Protein AF-A0A938MNB8-F1 (afdb_monomer)

Nearest PDB structures (foldseek):
  5g04-assembly1_J  TM=6.850E-01  e=2.717E-09  Homo sapiens
  4ui9-assembly1_K  TM=6.481E-01  e=1.565E-09  Homo sapiens
  5g05-assembly1_K  TM=5.844E-01  e=6.626E-09  Homo sapiens
  2c0m-assembly4_F  TM=4.769E-01  e=1.046E-07  Homo sapiens
  3cvq-assembly1_A  TM=5.044E-01  e=6.217E-07  unclassified

Solvent-accessible surface area (backbone atoms only — not comparable to full-atom values): 17552 Å² total; per-residue (Å²): 145,86,87,86,86,84,90,85,78,80,98,72,77,92,46,74,66,56,54,51,51,51,52,50,50,51,51,50,52,50,53,51,51,51,49,52,48,52,53,49,42,54,51,28,51,51,49,30,69,78,36,75,85,43,35,66,41,28,32,54,34,11,53,42,31,38,77,69,70,36,50,73,61,10,49,55,32,22,54,49,18,37,75,73,38,74,65,53,18,59,42,26,38,54,50,16,51,55,26,48,77,72,65,39,56,67,63,13,47,53,26,16,50,52,7,43,74,36,36,46,89,93,38,33,59,51,30,14,52,12,27,34,51,43,12,52,51,26,48,78,70,70,36,35,71,58,13,34,52,25,16,52,54,10,37,72,47,30,80,74,45,26,71,36,31,28,51,33,13,54,24,29,43,76,70,72,37,57,72,62,14,44,54,22,22,53,50,12,37,72,64,31,74,83,55,42,73,39,32,50,53,42,15,53,52,27,44,77,72,67,40,52,70,61,12,47,51,31,34,53,52,24,31,76,70,76,42,73,63,40,30,66,54,30,31,52,48,15,53,55,29,44,75,71,65,40,42,71,62,13,40,54,25,17,49,50,12,35,70,50,32,79,76,46,39,70,37,27,37,49,37,13,52,38,26,46,76,67,75,35,37,70,61,15,38,52,24,16,50,55,21,36,73,69,41,79,79,46,52,68,35,32,46,53,32,18,56,27,28,47,78,69,67,39,52,70,63,15,45,55,29,25,51,51,31,36,73,77,35,75,82,47,57,72,38,53,54,53,46,48,72,74,52,78,75,88,78,92,132

Sequence (349 aa):
MAFSLLLAVPVRRVSRRWLLSVFALLAALTTQRDAVWKDGLTFWRDAVSKSPQNAAHRVNLGQTLGRLGQSQRAEQEICRAVRMNPKLARPYVHLAGICLERGEVEQAADHARKAVEHATPADPFTRAEAHAVLARIHEMKGRSDDALREFELALKADPEMANAHAGRGVALDRLGRPEEALAAYERAIALDPALVWPRGQLGAAYERMGRLAEALAEYKLALGLGRDEDARIHSAIGDILRRSGALEQAAAEYEMALLANPRYAPAHINLGNVHLSWQRPELAVQSYRRALEIDPKLLQAHFNLGIALLSLRRTAEAAATFEKCLEIAPDFAPAREQLMKLKPGRNDE

Mean predicted aligned error: 8.98 Å

Foldseek 3Di:
DPDPPDPDDDPDDPDPVNVVVVVVVVVVVVVVVVVVLVVQLVVLVVVCVVPVLDLVSLQSNLVSCVVVVVNVSSLVSLVVSCVSPVLQLQSLLSVLVSCVVVVVLVSSLVSLVSSCVSADLVRLQSNLSSLQSNLVSCVVVVNLVSSLVSLVSSCVSPVLPLSSLLSNLVSCVSVVNLVSSLVSLVSSCVSPVLPLVSLQVNLVSCVVVVVLVSSLVSLVSSCVSPVQLALVSLQSNLVSCVVVVVLVSSLVSLVSSCVSPVLPLSSLQSNLVSCVVVVNLVSSLVSLVSSCVSPVLPLSSLQSNLVSCVSVVVLVSSLVSLVSSCVSPVPPVSSVVSNCVSDPDPPDD

Radius of gyration: 26.4 Å; Cα contacts (8 Å, |Δi|>4): 466; chains: 1; bounding box: 79×47×68 Å

Structure (mmCIF, N/CA/C/O backbone):
data_AF-A0A938MNB8-F1
#
_entry.id   AF-A0A938MNB8-F1
#
loop_
_atom_site.group_PDB
_atom_site.id
_atom_site.type_symbol
_atom_site.label_atom_id
_atom_site.label_alt_id
_atom_site.label_comp_id
_atom_site.label_asym_id
_atom_site.label_entity_id
_atom_site.label_seq_id
_atom_site.pdbx_PDB_ins_code
_atom_site.Cartn_x
_atom_site.Cartn_y
_atom_site.Cartn_z
_atom_site.occupancy
_atom_site.B_iso_or_equiv
_atom_site.auth_seq_id
_atom_site.auth_comp_id
_atom_site.auth_asym_id
_atom_site.auth_atom_id
_atom_site.pdbx_PDB_model_num
ATOM 1 N N . MET A 1 1 ? 22.700 -25.305 -5.549 1.00 35.00 1 MET A N 1
ATOM 2 C CA . MET A 1 1 ? 22.119 -26.476 -4.855 1.00 35.00 1 MET A CA 1
ATOM 3 C C . MET A 1 1 ? 22.334 -26.352 -3.338 1.00 35.00 1 MET A C 1
ATOM 5 O O . MET A 1 1 ? 22.998 -27.177 -2.736 1.00 35.00 1 MET A O 1
ATOM 9 N N . ALA A 1 2 ? 21.804 -25.280 -2.729 1.00 29.77 2 ALA A N 1
ATOM 10 C CA . ALA A 1 2 ? 21.873 -25.018 -1.283 1.00 29.77 2 ALA A CA 1
ATOM 11 C C . ALA A 1 2 ? 20.751 -24.043 -0.858 1.00 29.77 2 ALA A C 1
ATOM 13 O O . ALA A 1 2 ? 21.012 -23.014 -0.252 1.00 29.77 2 ALA A O 1
ATOM 14 N N . PHE A 1 3 ? 19.502 -24.323 -1.252 1.00 37.06 3 PHE A N 1
ATOM 15 C CA . PHE A 1 3 ? 18.338 -23.472 -0.938 1.00 37.06 3 PHE A CA 1
ATOM 16 C C . PHE A 1 3 ? 17.230 -24.213 -0.167 1.00 37.06 3 PHE A C 1
ATOM 18 O O . PHE A 1 3 ? 16.121 -23.709 -0.040 1.00 37.06 3 PHE A O 1
ATOM 25 N N . SER A 1 4 ? 17.506 -25.407 0.369 1.00 38.44 4 SER A N 1
ATOM 26 C CA . SER A 1 4 ? 16.442 -26.334 0.794 1.00 38.44 4 SER A CA 1
ATOM 27 C C . SER A 1 4 ? 16.603 -26.898 2.210 1.00 38.44 4 SER A C 1
ATOM 29 O O . SER A 1 4 ? 16.220 -28.038 2.437 1.00 38.44 4 SER A O 1
ATOM 31 N N . LEU A 1 5 ? 17.159 -26.150 3.173 1.00 34.88 5 LEU A N 1
ATOM 32 C CA . LEU A 1 5 ? 17.388 -26.688 4.529 1.00 34.88 5 LEU A CA 1
ATOM 33 C C . LEU A 1 5 ? 16.994 -25.768 5.698 1.00 34.88 5 LEU A C 1
ATOM 35 O O . LEU A 1 5 ? 17.561 -25.878 6.779 1.00 34.88 5 LEU A O 1
ATOM 39 N N . LEU A 1 6 ? 15.998 -24.890 5.532 1.00 38.56 6 LEU A N 1
ATOM 40 C CA . LEU A 1 6 ? 15.561 -23.997 6.625 1.00 38.56 6 LEU A CA 1
ATOM 41 C C . LEU A 1 6 ? 14.046 -23.947 6.884 1.00 38.56 6 LEU A C 1
ATOM 43 O O . LEU A 1 6 ? 13.556 -22.993 7.478 1.00 38.56 6 LEU A O 1
ATOM 47 N N . LEU A 1 7 ? 13.297 -24.989 6.514 1.00 38.22 7 LEU A N 1
ATOM 48 C CA . LEU A 1 7 ? 11.858 -25.081 6.799 1.00 38.22 7 LEU A CA 1
ATOM 49 C C . LEU A 1 7 ? 11.509 -26.360 7.565 1.00 38.22 7 LEU A C 1
ATOM 51 O O . LEU A 1 7 ? 10.793 -27.218 7.066 1.00 38.22 7 LEU A O 1
ATOM 55 N N . ALA A 1 8 ? 12.028 -26.481 8.788 1.00 40.38 8 ALA A N 1
ATOM 56 C CA . ALA A 1 8 ? 11.467 -27.357 9.820 1.00 40.38 8 ALA A CA 1
ATOM 57 C C . ALA A 1 8 ? 12.036 -26.987 11.202 1.00 40.38 8 ALA A C 1
ATOM 59 O O . ALA A 1 8 ? 12.894 -27.684 11.736 1.00 40.38 8 ALA A O 1
ATOM 60 N N . VAL A 1 9 ? 11.581 -25.880 11.800 1.00 35.56 9 VAL A N 1
ATOM 61 C CA . VAL A 1 9 ? 11.769 -25.645 13.244 1.00 35.56 9 VAL A CA 1
ATOM 62 C C . VAL A 1 9 ? 10.401 -25.338 13.862 1.00 35.56 9 VAL A C 1
ATOM 64 O O . VAL A 1 9 ? 9.707 -24.455 13.357 1.00 35.56 9 VAL A O 1
ATOM 67 N N . PRO A 1 10 ? 9.970 -26.055 14.919 1.00 34.81 10 PRO A N 1
ATOM 68 C CA . PRO A 1 10 ? 8.665 -25.841 15.529 1.00 34.81 10 PRO A CA 1
ATOM 69 C C . PRO A 1 10 ? 8.584 -24.461 16.189 1.00 34.81 10 PRO A C 1
ATOM 71 O O . PRO A 1 10 ? 9.519 -24.007 16.849 1.00 34.81 10 PRO A O 1
ATOM 74 N N . VAL A 1 11 ? 7.422 -23.822 16.054 1.00 44.28 11 VAL A N 1
ATOM 75 C CA . VAL A 1 11 ? 7.070 -22.514 16.621 1.00 44.28 11 VAL A CA 1
ATOM 76 C C . VAL A 1 11 ? 6.967 -22.600 18.148 1.00 44.28 11 VAL A C 1
ATOM 78 O O . VAL A 1 11 ? 5.872 -22.652 18.697 1.00 44.28 11 VAL A O 1
ATOM 81 N N . ARG A 1 12 ? 8.093 -22.619 18.867 1.00 45.22 12 ARG A N 1
ATOM 82 C CA . ARG A 1 12 ? 8.157 -22.213 20.283 1.00 45.22 12 ARG A CA 1
ATOM 83 C C . ARG A 1 12 ? 9.495 -21.521 20.565 1.00 45.22 12 ARG A C 1
ATOM 85 O O . ARG A 1 12 ? 10.527 -22.169 20.663 1.00 45.22 12 ARG A O 1
ATOM 92 N N . ARG A 1 13 ? 9.411 -20.195 20.756 1.00 44.03 13 ARG A N 1
ATOM 93 C CA . ARG A 1 13 ? 10.468 -19.213 21.093 1.00 44.03 13 ARG A CA 1
ATOM 94 C C . ARG A 1 13 ? 11.436 -18.856 19.955 1.00 44.03 13 ARG A C 1
ATOM 96 O O . ARG A 1 13 ? 12.497 -19.452 19.802 1.00 44.03 13 ARG A O 1
ATOM 103 N N . VAL A 1 14 ? 11.112 -17.778 19.235 1.00 44.34 14 VAL A N 1
ATOM 104 C CA . VAL A 1 14 ? 12.089 -17.013 18.442 1.00 44.34 14 VAL A CA 1
ATOM 105 C C . VAL A 1 14 ? 13.162 -16.494 19.404 1.00 44.34 14 VAL A C 1
ATOM 107 O O . VAL A 1 14 ? 12.889 -15.666 20.270 1.00 44.34 14 VAL A O 1
ATOM 110 N N . SER A 1 15 ? 14.377 -17.034 19.320 1.00 56.69 15 SER A N 1
ATOM 111 C CA . SER A 1 15 ? 15.483 -16.613 20.185 1.00 56.69 15 SER A CA 1
ATOM 112 C C . SER A 1 15 ? 16.163 -15.362 19.622 1.00 56.69 15 SER A C 1
ATOM 114 O O . SER A 1 15 ? 16.297 -15.211 18.408 1.00 56.69 15 SER A O 1
ATOM 116 N N . ARG A 1 16 ? 16.676 -14.483 20.496 1.00 47.59 16 ARG A N 1
ATOM 117 C CA . ARG A 1 16 ? 17.458 -13.287 20.113 1.00 47.59 16 ARG A CA 1
ATOM 118 C C . ARG A 1 16 ? 18.630 -13.619 19.174 1.00 47.59 16 ARG A C 1
ATOM 120 O O . ARG A 1 16 ? 18.996 -12.803 18.339 1.00 47.59 16 ARG A O 1
ATOM 127 N N . ARG A 1 17 ? 19.183 -14.834 19.274 1.00 43.59 17 ARG A N 1
ATOM 128 C CA . ARG A 1 17 ? 20.218 -15.353 18.366 1.00 43.59 17 ARG A CA 1
ATOM 129 C C . ARG A 1 17 ? 19.708 -15.567 16.942 1.00 43.59 17 ARG A C 1
ATOM 131 O O . ARG A 1 17 ? 20.427 -15.234 16.015 1.00 43.59 17 ARG A O 1
ATOM 138 N N . TRP A 1 18 ? 18.485 -16.065 16.765 1.00 51.81 18 TRP A N 1
ATOM 139 C CA . TRP A 1 18 ? 17.898 -16.267 15.439 1.00 51.81 18 TRP A CA 1
ATOM 140 C C . TRP A 1 18 ? 17.628 -14.934 14.732 1.00 51.81 18 TRP A C 1
ATOM 142 O O . TRP A 1 18 ? 18.012 -14.772 13.579 1.00 51.81 18 TRP A O 1
ATOM 152 N N . LEU A 1 19 ? 17.086 -13.944 15.454 1.00 40.69 19 LEU A N 1
ATOM 153 C CA . LEU A 1 19 ? 16.924 -12.579 14.935 1.00 40.69 19 LEU A CA 1
ATOM 154 C C . LEU A 1 19 ? 18.272 -11.975 14.525 1.00 40.69 19 LEU A C 1
ATOM 156 O O . LEU A 1 19 ? 18.403 -11.488 13.410 1.00 40.69 19 LEU A O 1
ATOM 160 N N . LEU A 1 20 ? 19.302 -12.080 15.371 1.00 45.53 20 LEU A N 1
ATOM 161 C CA . LEU A 1 20 ? 20.648 -11.601 15.037 1.00 45.53 20 LEU A CA 1
ATOM 162 C C . LEU A 1 20 ? 21.247 -12.309 13.812 1.00 45.53 20 LEU A C 1
ATOM 164 O O . LEU A 1 20 ? 21.940 -11.667 13.031 1.00 45.53 20 LEU A O 1
ATOM 168 N N . SER A 1 21 ? 20.970 -13.600 13.609 1.00 42.25 21 SER A N 1
ATOM 169 C CA . SER A 1 21 ? 21.418 -14.338 12.421 1.00 42.25 21 SER A CA 1
ATOM 170 C C . SER A 1 21 ? 20.693 -13.905 11.145 1.00 42.25 21 SER A C 1
ATOM 172 O O . SER A 1 21 ? 21.338 -13.779 10.108 1.00 42.25 21 SER A O 1
ATOM 174 N N . VAL A 1 22 ? 19.387 -13.631 11.210 1.00 47.12 22 VAL A N 1
ATOM 175 C CA . VAL A 1 22 ? 18.618 -13.096 10.073 1.00 47.12 22 VAL A CA 1
ATOM 176 C C . VAL A 1 22 ? 19.054 -11.665 9.755 1.00 47.12 22 VAL A C 1
ATOM 178 O O . VAL A 1 22 ? 19.330 -11.365 8.598 1.00 47.12 22 VAL A O 1
ATOM 181 N N . PHE A 1 23 ? 19.224 -10.810 10.767 1.00 52.88 23 PHE A N 1
ATOM 182 C CA . PHE A 1 23 ? 19.769 -9.460 10.597 1.00 52.88 23 PHE A CA 1
ATOM 183 C C . PHE A 1 23 ? 21.183 -9.481 10.013 1.00 52.88 23 PHE A C 1
ATOM 185 O O . PHE A 1 23 ? 21.473 -8.704 9.112 1.00 52.88 23 PHE A O 1
ATOM 192 N N . ALA A 1 24 ? 22.054 -10.383 10.469 1.00 44.53 24 ALA A N 1
ATOM 193 C CA . ALA A 1 24 ? 23.397 -10.531 9.916 1.00 44.53 24 ALA A CA 1
ATOM 194 C C . ALA A 1 24 ? 23.374 -11.022 8.460 1.00 44.53 24 ALA A C 1
ATOM 196 O O . ALA A 1 24 ? 24.179 -10.562 7.657 1.00 44.53 24 ALA A O 1
ATOM 197 N N . LEU A 1 25 ? 22.444 -11.912 8.099 1.00 41.50 25 LEU A N 1
ATOM 198 C CA . LEU A 1 25 ? 22.271 -12.384 6.725 1.00 41.50 25 LEU A CA 1
ATOM 199 C C . LEU A 1 25 ? 21.723 -11.277 5.814 1.00 41.50 25 LEU A C 1
ATOM 201 O O . LEU A 1 25 ? 22.244 -11.075 4.723 1.00 41.50 25 LEU A O 1
ATOM 205 N N . LEU A 1 26 ? 20.713 -10.529 6.266 1.00 43.03 26 LEU A N 1
ATOM 206 C CA . LEU A 1 26 ? 20.160 -9.385 5.539 1.00 43.03 26 LEU A CA 1
ATOM 207 C C . LEU A 1 26 ? 21.199 -8.273 5.390 1.00 43.03 26 LEU A C 1
ATOM 209 O O . LEU A 1 26 ? 21.377 -7.765 4.290 1.00 43.03 26 LEU A O 1
ATOM 213 N N . ALA A 1 27 ? 21.948 -7.962 6.450 1.00 42.19 27 ALA A N 1
ATOM 214 C CA . ALA A 1 27 ? 23.068 -7.031 6.399 1.00 42.19 27 ALA A CA 1
ATOM 215 C C . ALA A 1 27 ? 24.174 -7.525 5.455 1.00 42.19 27 ALA A C 1
ATOM 217 O O . ALA A 1 27 ? 24.719 -6.742 4.687 1.00 42.19 27 ALA A O 1
ATOM 218 N N . ALA A 1 28 ? 24.492 -8.821 5.440 1.00 40.84 28 ALA A N 1
ATOM 219 C CA . ALA A 1 28 ? 25.454 -9.379 4.494 1.00 40.84 28 ALA A CA 1
ATOM 220 C C . ALA A 1 28 ? 24.948 -9.273 3.046 1.00 40.84 28 ALA A C 1
ATOM 222 O O . ALA A 1 28 ? 25.713 -8.893 2.164 1.00 40.84 28 ALA A O 1
ATOM 223 N N . LEU A 1 29 ? 23.658 -9.521 2.804 1.00 44.97 29 LEU A N 1
ATOM 224 C CA . LEU A 1 29 ? 23.026 -9.396 1.488 1.00 44.97 29 LEU A CA 1
ATOM 225 C C . LEU A 1 29 ? 22.948 -7.939 1.011 1.00 44.97 29 LEU A C 1
ATOM 227 O O . LEU A 1 29 ? 23.175 -7.681 -0.171 1.00 44.97 29 LEU A O 1
ATOM 231 N N . THR A 1 30 ? 22.684 -6.974 1.898 1.00 54.69 30 THR A N 1
ATOM 232 C CA . THR A 1 30 ? 22.734 -5.544 1.553 1.00 54.69 30 THR A CA 1
ATOM 233 C C . THR A 1 30 ? 24.165 -5.088 1.297 1.00 54.69 30 THR A C 1
ATOM 235 O O . THR A 1 30 ? 24.417 -4.454 0.277 1.00 54.69 30 THR A O 1
ATOM 238 N N . THR A 1 31 ? 25.129 -5.503 2.124 1.00 57.16 31 THR A N 1
ATOM 239 C CA . THR A 1 31 ? 26.553 -5.198 1.896 1.00 57.16 31 THR A CA 1
ATOM 240 C C . THR A 1 31 ? 27.060 -5.801 0.581 1.00 57.16 31 THR A C 1
ATOM 242 O O . THR A 1 31 ? 27.794 -5.151 -0.162 1.00 57.16 31 THR A O 1
ATOM 245 N N . GLN A 1 32 ? 26.641 -7.026 0.253 1.00 59.09 32 GLN A N 1
ATOM 246 C CA . GLN A 1 32 ? 27.009 -7.704 -0.990 1.00 59.09 32 GLN A CA 1
ATOM 247 C C . GLN A 1 32 ? 26.348 -7.046 -2.207 1.00 59.09 32 GLN A C 1
ATOM 249 O O . GLN A 1 32 ? 26.993 -6.867 -3.238 1.00 59.09 32 GLN A O 1
ATOM 254 N N . ARG A 1 33 ? 25.089 -6.612 -2.083 1.00 57.62 33 ARG A N 1
ATOM 255 C CA . ARG A 1 33 ? 24.391 -5.834 -3.113 1.00 57.62 33 ARG A CA 1
ATOM 256 C C . ARG A 1 33 ? 25.075 -4.486 -3.353 1.00 57.62 33 ARG A C 1
ATOM 258 O O . ARG A 1 33 ? 25.288 -4.119 -4.505 1.00 57.62 33 ARG A O 1
ATOM 265 N N . ASP A 1 34 ? 25.470 -3.780 -2.300 1.00 63.25 34 ASP A N 1
ATOM 266 C CA . ASP A 1 34 ? 26.177 -2.500 -2.399 1.00 63.25 34 ASP A CA 1
ATOM 267 C C . ASP A 1 34 ? 27.577 -2.643 -3.004 1.00 63.25 34 ASP A C 1
ATOM 269 O O . ASP A 1 34 ? 28.017 -1.761 -3.745 1.00 63.25 34 ASP A O 1
ATOM 273 N N . ALA A 1 35 ? 28.268 -3.755 -2.737 1.00 71.38 35 ALA A N 1
ATOM 274 C CA . ALA A 1 35 ? 29.533 -4.081 -3.389 1.00 71.38 35 ALA A CA 1
ATOM 275 C C . ALA A 1 35 ? 29.350 -4.244 -4.909 1.00 71.38 35 ALA A C 1
ATOM 277 O O . ALA A 1 35 ? 30.056 -3.596 -5.679 1.00 71.38 35 ALA A O 1
ATOM 278 N N . VAL A 1 36 ? 28.321 -4.982 -5.344 1.00 76.94 36 VAL A N 1
ATOM 279 C CA . VAL A 1 36 ? 28.003 -5.165 -6.773 1.00 76.94 36 VAL A CA 1
ATOM 280 C C . VAL A 1 36 ? 27.702 -3.833 -7.470 1.00 76.94 36 VAL A C 1
ATOM 282 O O . VAL A 1 36 ? 28.151 -3.608 -8.593 1.00 76.94 36 VAL A O 1
ATOM 285 N N . TRP A 1 37 ? 26.981 -2.912 -6.821 1.00 75.31 37 TRP A N 1
ATOM 286 C CA . TRP A 1 37 ? 26.705 -1.592 -7.408 1.00 75.31 37 TRP A CA 1
ATOM 287 C C . TRP A 1 37 ? 27.942 -0.696 -7.472 1.00 75.31 37 TRP A C 1
ATOM 289 O O . TRP A 1 37 ? 28.078 0.082 -8.418 1.00 75.31 37 TRP A O 1
ATOM 299 N N . LYS A 1 38 ? 28.858 -0.802 -6.503 1.00 79.81 38 LYS A N 1
ATOM 300 C CA . LYS A 1 38 ? 30.136 -0.075 -6.523 1.00 79.81 38 LYS A CA 1
ATOM 301 C C . LYS A 1 38 ? 31.065 -0.596 -7.620 1.00 79.81 38 LYS A C 1
ATOM 303 O O . LYS A 1 38 ? 31.656 0.222 -8.324 1.00 79.81 38 LYS A O 1
ATOM 308 N N . ASP A 1 39 ? 31.116 -1.906 -7.829 1.00 83.75 39 ASP A N 1
ATOM 309 C CA . ASP A 1 39 ? 31.861 -2.521 -8.935 1.00 83.75 39 ASP A CA 1
ATOM 310 C C . ASP A 1 39 ? 31.222 -2.191 -10.295 1.00 83.75 39 ASP A C 1
ATOM 312 O O . ASP A 1 39 ? 31.904 -1.865 -11.266 1.00 83.75 39 ASP A O 1
ATOM 316 N N . GLY A 1 40 ? 29.889 -2.160 -10.365 1.00 84.88 40 GLY A N 1
ATOM 317 C CA . GLY A 1 40 ? 29.174 -1.660 -11.539 1.00 84.88 40 GLY A CA 1
ATOM 318 C C . GLY A 1 40 ? 29.485 -0.188 -11.826 1.00 84.88 40 GLY A C 1
ATOM 319 O O . GLY A 1 40 ? 29.648 0.205 -12.981 1.00 84.88 40 GLY A O 1
ATOM 320 N N . LEU A 1 41 ? 29.616 0.641 -10.786 1.00 90.38 41 LEU A N 1
ATOM 321 C CA . LEU A 1 41 ? 29.945 2.057 -10.935 1.00 90.38 41 LEU A CA 1
ATOM 322 C C . LEU A 1 41 ? 31.354 2.253 -11.504 1.00 90.38 41 LEU A C 1
ATOM 324 O O . LEU A 1 41 ? 31.538 3.115 -12.366 1.00 90.38 41 LEU A O 1
ATOM 328 N N . THR A 1 42 ? 32.346 1.492 -11.033 1.00 90.19 42 THR A N 1
ATOM 329 C CA . THR A 1 42 ? 33.715 1.562 -11.569 1.00 90.19 42 THR A CA 1
ATOM 330 C C . THR A 1 42 ? 33.751 1.095 -13.021 1.00 90.19 42 THR A C 1
ATOM 332 O O . THR A 1 42 ? 34.298 1.809 -13.863 1.00 90.19 42 THR A O 1
ATOM 335 N N . PHE A 1 43 ? 33.076 -0.014 -13.336 1.00 92.69 43 PHE A N 1
ATOM 336 C CA . PHE A 1 43 ? 32.942 -0.521 -14.701 1.00 92.69 43 PHE A CA 1
ATOM 337 C C . PHE A 1 43 ? 32.327 0.515 -15.650 1.00 92.69 43 PHE A C 1
ATOM 339 O O . PHE A 1 43 ? 32.907 0.832 -16.687 1.00 92.69 43 PHE A O 1
ATOM 346 N N . TRP A 1 44 ? 31.178 1.102 -15.297 1.00 93.06 44 TRP A N 1
ATOM 347 C CA . TRP A 1 44 ? 30.507 2.061 -16.178 1.00 93.06 44 TRP A CA 1
ATOM 348 C C . TRP A 1 44 ? 31.268 3.381 -16.318 1.00 93.06 44 TRP A C 1
ATOM 350 O O . TRP A 1 44 ? 31.210 4.006 -17.377 1.00 93.06 44 TRP A O 1
ATOM 360 N N . ARG A 1 45 ? 32.023 3.802 -15.296 1.00 93.75 45 ARG A N 1
ATOM 361 C CA . ARG A 1 45 ? 32.928 4.958 -15.410 1.00 93.75 45 ARG A CA 1
ATOM 362 C C . ARG A 1 45 ? 34.039 4.707 -16.424 1.00 93.75 45 ARG A C 1
ATOM 364 O O . ARG A 1 45 ? 34.295 5.577 -17.253 1.00 93.75 45 ARG A O 1
ATOM 371 N N . ASP A 1 46 ? 34.654 3.531 -16.379 1.00 94.00 46 ASP A N 1
ATOM 372 C CA . ASP A 1 46 ? 35.677 3.121 -17.344 1.00 94.00 46 ASP A CA 1
ATOM 373 C C . ASP A 1 46 ? 35.094 2.949 -18.761 1.00 94.00 46 ASP A C 1
ATOM 375 O O . ASP A 1 46 ? 35.653 3.427 -19.745 1.00 94.00 46 ASP A O 1
ATOM 379 N N . ALA A 1 47 ? 33.899 2.370 -18.887 1.00 91.44 47 ALA A N 1
ATOM 380 C CA . ALA A 1 47 ? 33.219 2.240 -20.175 1.00 91.44 47 ALA A CA 1
ATOM 381 C C . ALA A 1 47 ? 32.876 3.605 -20.808 1.00 91.44 47 ALA A C 1
ATOM 383 O O . ALA A 1 47 ? 32.942 3.765 -22.031 1.00 91.44 47 ALA A O 1
ATOM 384 N N . VAL A 1 48 ? 32.514 4.605 -19.995 1.00 94.19 48 VAL A N 1
ATOM 385 C CA . VAL A 1 48 ? 32.286 5.982 -20.463 1.00 94.19 48 VAL A CA 1
ATOM 386 C C . VAL A 1 48 ? 33.604 6.690 -20.788 1.00 94.19 48 VAL A C 1
ATOM 388 O O . VAL A 1 48 ? 33.632 7.458 -21.747 1.00 94.19 48 VAL A O 1
ATOM 391 N N . SER A 1 49 ? 34.697 6.439 -20.057 1.00 94.19 49 SER A N 1
ATOM 392 C CA . SER A 1 49 ? 36.003 7.047 -20.363 1.00 94.19 49 SER A CA 1
ATOM 393 C C . SER A 1 49 ? 36.582 6.520 -21.681 1.00 94.19 49 SER A C 1
ATOM 395 O O . SER A 1 49 ? 37.073 7.305 -22.491 1.00 94.19 49 SER A O 1
ATOM 397 N N . LYS A 1 50 ? 36.449 5.213 -21.939 1.00 93.62 50 LYS A N 1
ATOM 398 C CA . LYS A 1 50 ? 36.893 4.554 -23.178 1.00 93.62 50 LYS A CA 1
ATOM 399 C C . LYS A 1 50 ? 35.993 4.845 -24.375 1.00 93.62 50 LYS A C 1
ATOM 401 O O . LYS A 1 50 ? 36.451 4.810 -25.513 1.00 93.62 50 LYS A O 1
ATOM 406 N N . SER A 1 51 ? 34.709 5.120 -24.151 1.00 92.25 51 SER A N 1
ATOM 407 C CA . SER A 1 51 ? 33.755 5.433 -25.224 1.00 92.25 51 SER A CA 1
ATOM 408 C C . SER A 1 51 ? 32.845 6.614 -24.859 1.00 92.25 51 SER A C 1
ATOM 410 O O . SER A 1 51 ? 31.643 6.428 -24.649 1.00 92.25 51 SER A O 1
ATOM 412 N N . PRO A 1 52 ? 33.374 7.856 -24.838 1.00 90.25 52 PRO A N 1
ATOM 413 C CA . PRO A 1 52 ? 32.638 9.029 -24.348 1.00 90.25 52 PRO A CA 1
ATOM 414 C C . PRO A 1 52 ? 31.393 9.390 -25.160 1.00 90.25 52 PRO A C 1
ATOM 416 O O . PRO A 1 52 ? 30.512 10.088 -24.644 1.00 90.25 52 PRO A O 1
ATOM 419 N N . GLN A 1 53 ? 31.341 8.929 -26.416 1.00 90.06 53 GLN A N 1
ATOM 420 C CA . GLN A 1 53 ? 30.260 9.161 -27.374 1.00 90.06 53 GLN A CA 1
ATOM 421 C C . GLN A 1 53 ? 29.151 8.093 -27.327 1.00 90.06 53 GLN A C 1
ATOM 423 O O . GLN A 1 53 ? 28.134 8.235 -28.002 1.00 90.06 53 GLN A O 1
ATOM 428 N N . ASN A 1 54 ? 29.289 7.047 -26.504 1.00 91.75 54 ASN A N 1
ATOM 429 C CA . ASN A 1 54 ? 28.253 6.029 -26.370 1.00 91.75 54 ASN A CA 1
ATOM 430 C C . ASN A 1 54 ? 27.179 6.469 -25.357 1.00 91.75 54 ASN A C 1
ATOM 432 O O . ASN A 1 54 ? 27.377 6.406 -24.141 1.00 91.75 54 ASN A O 1
ATOM 436 N N . ALA A 1 55 ? 26.018 6.895 -25.864 1.00 92.38 55 ALA A N 1
ATOM 437 C CA . ALA A 1 55 ? 24.892 7.321 -25.033 1.00 92.38 55 ALA A CA 1
ATOM 438 C C . ALA A 1 55 ? 24.386 6.202 -24.099 1.00 92.38 55 ALA A C 1
ATOM 440 O O . ALA A 1 55 ? 24.042 6.481 -22.954 1.00 92.38 55 ALA A O 1
ATOM 441 N N . ALA A 1 56 ? 24.403 4.936 -24.531 1.00 90.19 56 ALA A N 1
ATOM 442 C CA . ALA A 1 56 ? 23.930 3.812 -23.720 1.00 90.19 56 ALA A CA 1
ATOM 443 C C . ALA A 1 56 ? 24.826 3.552 -22.496 1.00 90.19 56 ALA A C 1
ATOM 445 O O . ALA A 1 56 ? 24.314 3.277 -21.410 1.00 90.19 56 ALA A O 1
ATOM 446 N N . HIS A 1 57 ? 26.151 3.716 -22.624 1.00 91.94 57 HIS A N 1
ATOM 447 C CA . HIS A 1 57 ? 27.066 3.620 -21.475 1.00 91.94 57 HIS A CA 1
ATOM 448 C C . HIS A 1 57 ? 26.738 4.674 -20.412 1.00 91.94 57 HIS A C 1
ATOM 450 O O . HIS A 1 57 ? 26.735 4.371 -19.220 1.00 91.94 57 HIS A O 1
ATOM 456 N N . ARG A 1 58 ? 26.397 5.897 -20.838 1.00 94.12 58 ARG A N 1
ATOM 457 C CA . ARG A 1 58 ? 25.984 6.971 -19.923 1.00 94.12 58 ARG A CA 1
ATOM 458 C C . ARG A 1 58 ? 24.645 6.695 -19.252 1.00 94.12 58 ARG A C 1
ATOM 460 O O . ARG A 1 58 ? 24.507 6.988 -18.070 1.00 94.12 58 ARG A O 1
ATOM 467 N N . VAL A 1 59 ? 23.688 6.091 -19.961 1.00 93.00 59 VAL A N 1
ATOM 468 C CA . VAL A 1 59 ? 22.420 5.643 -19.358 1.00 93.00 59 VAL A CA 1
ATOM 469 C C . VAL A 1 59 ? 22.681 4.629 -18.249 1.00 93.00 59 VAL A C 1
ATOM 471 O O . VAL A 1 59 ? 22.191 4.805 -17.137 1.00 93.00 59 VAL A O 1
ATOM 474 N N . ASN A 1 60 ? 23.494 3.605 -18.517 1.00 91.75 60 ASN A N 1
ATOM 475 C CA . ASN A 1 60 ? 23.808 2.580 -17.521 1.00 91.75 60 ASN A CA 1
ATOM 476 C C . ASN A 1 60 ? 24.603 3.149 -16.331 1.00 91.75 60 ASN A C 1
ATOM 478 O O . ASN A 1 60 ? 24.337 2.790 -15.180 1.00 91.75 60 ASN A O 1
ATOM 482 N N . LEU A 1 61 ? 25.526 4.086 -16.584 1.00 93.69 61 LEU A N 1
ATOM 483 C CA . LEU A 1 61 ? 26.222 4.830 -15.533 1.00 93.69 61 LEU A CA 1
ATOM 484 C C . LEU A 1 61 ? 25.234 5.628 -14.672 1.00 93.69 61 LEU A C 1
ATOM 486 O O . LEU A 1 61 ? 25.277 5.542 -13.446 1.00 93.69 61 LEU A O 1
ATOM 490 N N . GLY A 1 62 ? 24.327 6.368 -15.309 1.00 93.56 62 GLY A N 1
ATOM 491 C CA . GLY A 1 62 ? 23.292 7.144 -14.637 1.00 93.56 62 GLY A CA 1
ATOM 492 C C . GLY A 1 62 ? 22.377 6.273 -13.777 1.00 93.56 62 GLY A C 1
ATOM 493 O O . GLY A 1 62 ? 22.184 6.561 -12.600 1.00 93.56 62 GLY A O 1
ATOM 494 N N . GLN A 1 63 ? 21.897 5.148 -14.310 1.00 90.75 63 GLN A N 1
ATOM 495 C CA . GLN A 1 63 ? 21.088 4.187 -13.555 1.00 90.75 63 GLN A CA 1
ATOM 496 C C . GLN A 1 63 ? 21.839 3.636 -12.332 1.00 90.75 63 GLN A C 1
ATOM 498 O O . GLN A 1 63 ? 21.266 3.531 -11.247 1.00 90.75 63 GLN A O 1
ATOM 503 N N . THR A 1 64 ? 23.125 3.313 -12.491 1.00 90.44 64 THR A N 1
ATOM 504 C CA . THR A 1 64 ? 23.975 2.814 -11.399 1.00 90.44 64 THR A CA 1
ATOM 505 C C . THR A 1 64 ? 24.168 3.873 -10.312 1.00 90.44 64 THR A C 1
ATOM 507 O O . THR A 1 64 ? 24.043 3.575 -9.126 1.00 90.44 64 THR A O 1
ATOM 510 N N . LEU A 1 65 ? 24.406 5.129 -10.704 1.00 91.19 65 LEU A N 1
ATOM 511 C CA . LEU A 1 65 ? 24.480 6.267 -9.783 1.00 91.19 65 LEU A CA 1
ATOM 512 C C . LEU A 1 65 ? 23.164 6.463 -9.019 1.00 91.19 65 LEU A C 1
ATOM 514 O O . LEU A 1 65 ? 23.201 6.689 -7.812 1.00 91.19 65 LEU A O 1
ATOM 518 N N . GLY A 1 66 ? 22.022 6.330 -9.698 1.00 87.19 66 GLY A N 1
ATOM 519 C CA . GLY A 1 66 ? 20.698 6.431 -9.082 1.00 87.19 66 GLY A CA 1
ATOM 520 C 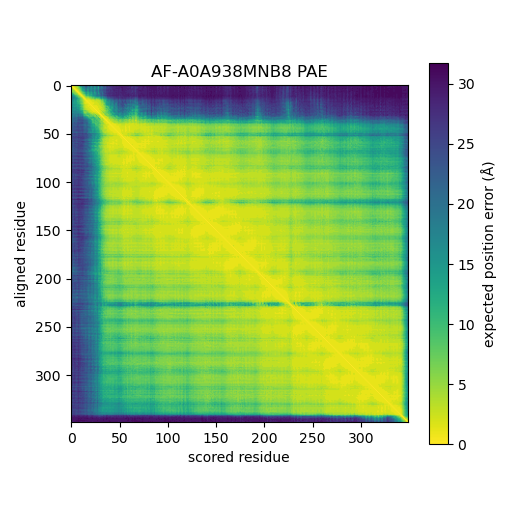C . GLY A 1 66 ? 20.475 5.354 -8.020 1.00 87.19 66 GLY A C 1
ATOM 521 O O . GLY A 1 66 ? 20.092 5.670 -6.899 1.00 87.19 66 GLY A O 1
ATOM 522 N N . ARG A 1 67 ? 20.828 4.094 -8.318 1.00 85.50 67 ARG A N 1
ATOM 523 C CA . ARG A 1 67 ? 20.747 2.984 -7.346 1.00 85.50 67 ARG A CA 1
ATOM 524 C C . ARG A 1 67 ? 21.647 3.176 -6.120 1.00 85.50 67 ARG A C 1
ATOM 526 O O . ARG A 1 67 ? 21.338 2.640 -5.065 1.00 85.50 67 ARG A O 1
ATOM 533 N N . LEU A 1 68 ? 22.725 3.950 -6.249 1.00 88.00 68 LEU A N 1
ATOM 534 C CA . LEU A 1 68 ? 23.625 4.332 -5.154 1.00 88.00 68 LEU A CA 1
ATOM 535 C C . LEU A 1 68 ? 23.197 5.626 -4.431 1.00 88.00 68 LEU A C 1
ATOM 537 O O . LEU A 1 68 ? 23.988 6.186 -3.672 1.00 88.00 68 LEU A O 1
ATOM 541 N N . GLY A 1 69 ? 21.996 6.150 -4.699 1.00 85.75 69 GLY A N 1
ATOM 542 C CA . GLY A 1 69 ? 21.477 7.377 -4.084 1.00 85.75 69 GLY A CA 1
ATOM 543 C C . GLY A 1 69 ? 22.115 8.672 -4.603 1.00 85.75 69 GLY A C 1
ATOM 544 O O . GLY A 1 69 ? 21.892 9.744 -4.048 1.00 85.75 69 GLY A O 1
ATOM 545 N N . GLN A 1 70 ? 22.911 8.617 -5.677 1.00 90.00 70 GLN A N 1
ATOM 546 C CA . GLN A 1 70 ? 23.531 9.795 -6.295 1.00 90.00 70 GLN A CA 1
ATOM 547 C C . GLN A 1 70 ? 22.616 10.4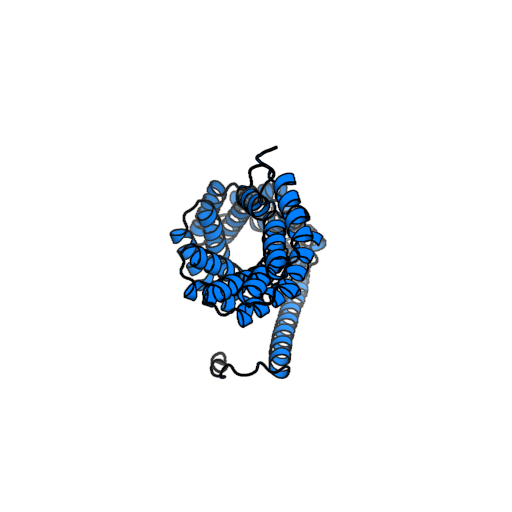01 -7.371 1.00 90.00 70 GLN A C 1
ATOM 549 O O . GLN A 1 70 ? 23.046 10.605 -8.510 1.00 90.00 70 GLN A O 1
ATOM 554 N N . SER A 1 71 ? 21.361 10.704 -7.021 1.00 87.88 71 SER A N 1
ATOM 555 C CA . SER A 1 71 ? 20.299 11.081 -7.973 1.00 87.88 71 SER A CA 1
ATOM 556 C C . SER A 1 71 ? 20.667 12.274 -8.862 1.00 87.88 71 SER A C 1
ATOM 558 O O . SER A 1 71 ? 20.384 12.278 -10.055 1.00 87.88 71 SER A O 1
ATOM 560 N N . GLN A 1 72 ? 21.387 13.260 -8.325 1.00 91.06 72 GLN A N 1
ATOM 561 C CA . GLN A 1 72 ? 21.776 14.453 -9.083 1.00 91.06 72 GLN A CA 1
ATOM 562 C C . GLN A 1 72 ? 22.858 14.165 -10.135 1.00 91.06 72 GLN A C 1
ATOM 564 O O . GLN A 1 72 ? 22.829 14.705 -11.238 1.00 91.06 72 GLN A O 1
ATOM 569 N N . ARG A 1 73 ? 23.802 13.264 -9.831 1.00 93.94 73 ARG A N 1
ATOM 570 C CA . ARG A 1 73 ? 24.805 12.806 -10.808 1.00 93.94 73 ARG A CA 1
ATOM 571 C C . ARG A 1 73 ? 24.189 11.851 -11.826 1.00 93.94 73 ARG A C 1
ATOM 573 O O . ARG A 1 73 ? 24.557 11.900 -12.996 1.00 93.94 73 ARG A O 1
ATOM 580 N N . ALA A 1 74 ? 23.253 11.012 -11.384 1.00 93.75 74 ALA A N 1
ATOM 581 C CA . ALA A 1 74 ? 22.490 10.129 -12.255 1.00 93.75 74 ALA A CA 1
ATOM 582 C C . ALA A 1 74 ? 21.774 10.927 -13.349 1.00 93.75 74 ALA A C 1
ATOM 584 O O . ALA A 1 74 ? 21.973 10.671 -14.535 1.00 93.75 74 ALA A O 1
ATOM 585 N N . GLU A 1 75 ? 21.025 11.951 -12.947 1.00 94.81 75 GLU A N 1
ATOM 586 C CA . GLU A 1 75 ? 20.321 12.850 -13.856 1.00 94.81 75 GLU A CA 1
ATOM 587 C C . GLU A 1 75 ? 21.268 13.541 -14.841 1.00 94.81 75 GLU A C 1
ATOM 589 O O . GLU A 1 75 ? 20.988 13.576 -16.036 1.00 94.81 75 GLU A O 1
ATOM 594 N N . GLN A 1 76 ? 22.419 14.048 -14.383 1.00 95.44 76 GLN A N 1
ATOM 595 C CA . GLN A 1 76 ? 23.395 14.691 -15.269 1.00 95.44 76 GLN A CA 1
ATOM 596 C C . GLN A 1 76 ? 23.871 13.755 -16.386 1.00 95.44 76 GLN A C 1
ATOM 598 O O . GLN A 1 76 ? 23.934 14.172 -17.547 1.00 95.44 76 GLN A O 1
ATOM 603 N N . GLU A 1 77 ? 24.191 12.502 -16.059 1.00 96.00 77 GLU A N 1
ATOM 604 C CA . GLU A 1 77 ? 24.619 11.511 -17.051 1.00 96.00 77 GLU A CA 1
ATOM 605 C C . GLU A 1 77 ? 23.478 11.097 -17.988 1.00 96.00 77 GLU A C 1
ATOM 607 O O . GLU A 1 77 ? 23.687 11.000 -19.200 1.00 96.00 77 GLU A O 1
ATOM 612 N N . ILE A 1 78 ? 22.256 10.954 -17.471 1.00 96.50 78 ILE A N 1
ATOM 613 C CA . ILE A 1 78 ? 21.072 10.630 -18.279 1.00 96.50 78 ILE A CA 1
ATOM 614 C C . ILE A 1 78 ? 20.726 11.787 -19.233 1.00 96.50 78 ILE A C 1
ATOM 616 O O . ILE A 1 78 ? 20.525 11.566 -20.426 1.00 96.50 78 ILE A O 1
ATOM 620 N N . CYS A 1 79 ? 20.752 13.037 -18.767 1.00 96.25 79 CYS A N 1
ATOM 621 C CA . CYS A 1 79 ? 20.544 14.226 -19.598 1.00 96.25 79 CYS A CA 1
ATOM 622 C C . CYS A 1 79 ? 21.627 14.381 -20.675 1.00 96.25 79 CYS A C 1
ATOM 624 O O . CYS A 1 79 ? 21.343 14.818 -21.792 1.00 96.25 79 CYS A O 1
ATOM 626 N N . ARG A 1 80 ? 22.881 14.012 -20.375 1.00 95.81 80 ARG A N 1
ATOM 627 C CA . ARG A 1 80 ? 23.945 13.930 -21.390 1.00 95.81 80 ARG A CA 1
ATOM 628 C C . ARG A 1 80 ? 23.620 12.868 -22.438 1.00 95.81 80 ARG A C 1
ATOM 630 O O . ARG A 1 80 ? 23.734 13.170 -23.621 1.00 95.81 80 ARG A O 1
ATOM 637 N N . ALA A 1 81 ? 23.167 11.684 -22.026 1.00 96.00 81 ALA A N 1
ATOM 638 C CA . ALA A 1 81 ? 22.763 10.630 -22.954 1.00 96.00 81 ALA A CA 1
ATOM 639 C C . ALA A 1 81 ? 21.627 11.080 -23.890 1.00 96.00 81 ALA A C 1
ATOM 641 O O . ALA A 1 81 ? 21.727 10.870 -25.097 1.00 96.00 81 ALA A O 1
ATOM 642 N N . VAL A 1 82 ? 20.611 11.773 -23.360 1.00 96.38 82 VAL A N 1
ATOM 643 C CA . VAL A 1 82 ? 19.514 12.352 -24.159 1.00 96.38 82 VAL A CA 1
ATOM 644 C C . VAL A 1 82 ? 20.033 13.365 -25.177 1.00 96.38 82 VAL A C 1
ATOM 646 O O . VAL A 1 82 ? 19.653 13.307 -26.340 1.00 96.38 82 VAL A O 1
ATOM 649 N N . ARG A 1 83 ? 20.932 14.278 -24.783 1.00 96.31 83 ARG A N 1
ATOM 650 C CA . ARG A 1 83 ? 21.517 15.254 -25.724 1.00 96.31 83 ARG A CA 1
ATOM 651 C C . ARG A 1 83 ? 22.314 14.593 -26.848 1.00 96.31 83 ARG A C 1
ATOM 653 O O . ARG A 1 83 ? 22.348 15.120 -27.952 1.00 96.31 83 ARG A O 1
ATOM 660 N N . MET A 1 84 ? 22.964 13.468 -26.563 1.00 94.25 84 MET A N 1
ATOM 661 C CA . MET A 1 84 ? 23.762 12.729 -27.543 1.00 94.25 84 MET A CA 1
ATOM 662 C C . MET A 1 84 ? 22.896 11.915 -28.504 1.00 94.25 84 MET A C 1
ATOM 664 O O . MET A 1 84 ? 23.211 11.829 -29.686 1.00 94.25 84 MET A O 1
ATOM 668 N N . ASN A 1 85 ? 21.817 11.313 -28.003 1.00 94.50 85 ASN A N 1
ATOM 669 C CA . ASN A 1 85 ? 20.854 10.588 -28.818 1.00 94.50 85 ASN A CA 1
ATOM 670 C C . ASN A 1 85 ? 19.422 10.817 -28.299 1.00 94.50 85 ASN A C 1
ATOM 672 O O . ASN A 1 85 ? 18.942 10.040 -27.469 1.00 94.50 85 ASN A O 1
ATOM 676 N N . PRO A 1 86 ? 18.714 11.838 -28.820 1.00 95.31 86 PRO A N 1
ATOM 677 C CA . PRO A 1 86 ? 17.345 12.142 -28.407 1.00 95.31 86 PRO A CA 1
ATOM 678 C C . PRO A 1 86 ? 16.331 11.046 -28.749 1.00 95.31 86 PRO A C 1
ATOM 680 O O . PRO A 1 86 ? 15.260 11.011 -28.167 1.00 95.31 86 PRO A O 1
ATOM 683 N N . LYS A 1 87 ? 16.652 10.134 -29.676 1.00 94.06 87 LYS A N 1
ATOM 684 C CA . LYS A 1 87 ? 15.767 9.019 -30.053 1.00 94.06 87 LYS A CA 1
ATOM 685 C C . LYS A 1 87 ? 15.950 7.785 -29.168 1.00 94.06 87 LYS A C 1
ATOM 687 O O . LYS A 1 87 ? 15.331 6.756 -29.419 1.00 94.06 87 LYS A O 1
ATOM 692 N N . LEU A 1 88 ? 16.823 7.839 -28.162 1.00 93.44 88 LEU A N 1
ATOM 693 C CA . LEU A 1 88 ? 16.997 6.734 -27.229 1.00 93.44 88 LEU A CA 1
ATOM 694 C C . LEU A 1 88 ? 15.894 6.798 -26.163 1.00 93.44 88 LEU A C 1
ATOM 696 O O . LEU A 1 88 ? 15.874 7.715 -25.347 1.00 93.44 88 LEU A O 1
ATOM 700 N N . ALA A 1 89 ? 14.994 5.815 -26.156 1.00 95.25 89 ALA A N 1
ATOM 701 C CA . ALA A 1 89 ? 13.819 5.797 -25.280 1.00 95.25 89 ALA A CA 1
ATOM 702 C C . ALA A 1 89 ? 14.157 5.646 -23.786 1.00 95.25 89 ALA A C 1
ATOM 704 O O . ALA A 1 89 ? 13.658 6.391 -22.944 1.00 95.25 89 ALA A O 1
ATOM 705 N N . ARG A 1 90 ? 15.048 4.707 -23.450 1.00 95.00 90 ARG A N 1
ATOM 706 C CA . ARG A 1 90 ? 15.370 4.320 -22.066 1.00 95.00 90 ARG A CA 1
ATOM 707 C C . ARG A 1 90 ? 15.804 5.469 -21.132 1.00 95.00 90 ARG A C 1
ATOM 709 O O . ARG A 1 90 ? 15.332 5.495 -19.996 1.00 95.00 90 ARG A O 1
ATOM 716 N N . PRO A 1 91 ? 16.642 6.447 -21.546 1.00 96.50 91 PRO A N 1
ATOM 717 C CA . PRO A 1 91 ? 16.934 7.625 -20.730 1.00 96.50 91 PRO A CA 1
ATOM 718 C C . PRO A 1 91 ? 15.682 8.335 -20.206 1.00 96.50 91 PRO A C 1
ATOM 720 O O . PRO A 1 91 ? 15.666 8.773 -19.059 1.00 96.50 91 PRO A O 1
ATOM 723 N N . TYR A 1 92 ? 14.628 8.430 -21.019 1.00 97.69 92 TYR A N 1
ATOM 724 C CA . TYR A 1 92 ? 13.406 9.124 -20.635 1.00 97.69 92 TYR A CA 1
ATOM 725 C C . TYR A 1 92 ? 12.620 8.378 -19.548 1.00 97.69 92 TYR A C 1
ATOM 727 O O . TYR A 1 92 ? 12.072 9.028 -18.665 1.00 97.69 92 TYR A O 1
ATOM 735 N N . VAL A 1 93 ? 12.635 7.039 -19.523 1.00 96.69 93 VAL A N 1
ATOM 736 C CA . VAL A 1 93 ? 12.062 6.263 -18.402 1.00 96.69 93 VAL A CA 1
ATOM 737 C C . VAL A 1 93 ? 12.787 6.593 -17.096 1.00 96.69 93 VAL A C 1
ATOM 739 O O . VAL A 1 93 ? 12.152 6.833 -16.068 1.00 96.69 93 VAL A O 1
ATOM 742 N N . HIS A 1 94 ? 14.121 6.669 -17.130 1.00 94.81 94 HIS A N 1
ATOM 743 C CA . HIS A 1 94 ? 14.903 7.015 -15.944 1.00 94.81 94 HIS A CA 1
ATOM 744 C C . HIS A 1 94 ? 14.671 8.462 -15.484 1.00 94.81 94 HIS A C 1
ATOM 746 O O . HIS A 1 94 ? 14.532 8.687 -14.284 1.00 94.81 94 HIS A O 1
ATOM 752 N N . LEU A 1 95 ? 14.568 9.427 -16.408 1.00 96.38 95 LEU A N 1
ATOM 753 C CA . LEU A 1 95 ? 14.189 10.805 -16.063 1.00 96.38 95 LEU A CA 1
ATOM 754 C C . LEU A 1 95 ? 12.790 10.866 -15.448 1.00 96.38 95 LEU A C 1
ATOM 756 O O . LEU A 1 95 ? 12.608 11.534 -14.436 1.00 96.38 95 LEU A O 1
ATOM 760 N N . ALA A 1 96 ? 11.825 10.117 -15.989 1.00 96.50 96 ALA A N 1
ATOM 761 C CA . ALA A 1 96 ? 10.488 10.044 -15.413 1.00 96.50 96 ALA A CA 1
ATOM 762 C C . ALA A 1 96 ? 10.509 9.505 -13.972 1.00 96.50 96 ALA A C 1
ATOM 764 O O . ALA A 1 96 ? 9.818 10.035 -13.104 1.00 96.50 96 ALA A O 1
ATOM 765 N N . GLY A 1 97 ? 11.339 8.494 -13.695 1.00 93.12 97 GLY A N 1
ATOM 766 C CA . GLY A 1 97 ? 11.576 7.996 -12.339 1.00 93.12 97 GLY A CA 1
ATOM 767 C C . GLY A 1 97 ? 12.124 9.072 -11.396 1.00 93.12 97 GLY A C 1
ATOM 768 O O . GLY A 1 97 ? 11.560 9.274 -10.323 1.00 93.12 97 GLY A O 1
ATOM 769 N N . ILE A 1 98 ? 13.160 9.801 -11.824 1.00 92.31 98 ILE A N 1
ATOM 770 C CA . ILE A 1 98 ? 13.788 10.880 -11.041 1.00 92.31 98 ILE A CA 1
ATOM 771 C C . ILE A 1 98 ? 12.795 12.021 -10.767 1.00 92.31 98 ILE A C 1
ATOM 773 O O . ILE A 1 98 ? 12.703 12.497 -9.637 1.00 92.31 98 ILE A O 1
ATOM 777 N N . CYS A 1 99 ? 12.011 12.437 -11.764 1.00 94.25 99 CYS A N 1
ATOM 778 C CA . CYS A 1 99 ? 10.965 13.445 -11.583 1.00 94.25 99 CYS A CA 1
ATOM 779 C C . CYS A 1 99 ? 9.895 12.980 -10.580 1.00 94.25 99 CYS A C 1
ATOM 781 O O . CYS A 1 99 ? 9.444 13.771 -9.753 1.00 94.25 99 CYS A O 1
ATOM 783 N N . LEU A 1 100 ? 9.518 11.694 -10.581 1.00 93.31 100 LEU A N 1
ATOM 784 C CA . LEU A 1 100 ? 8.556 11.160 -9.606 1.00 93.31 100 LEU A CA 1
ATOM 785 C C . LEU A 1 100 ? 9.099 11.146 -8.179 1.00 93.31 100 LEU A C 1
ATOM 787 O O . LEU A 1 100 ? 8.348 11.459 -7.259 1.00 93.31 100 LEU A O 1
ATOM 791 N N . GLU A 1 101 ? 10.387 10.855 -7.989 1.00 90.44 101 GLU A N 1
ATOM 792 C CA . GLU A 1 101 ? 11.044 10.975 -6.678 1.00 90.44 101 GLU A CA 1
ATOM 793 C C . GLU A 1 101 ? 11.013 12.417 -6.143 1.00 90.44 101 GLU A C 1
ATOM 795 O O . GLU A 1 101 ? 10.947 12.623 -4.933 1.00 90.44 101 GLU A O 1
ATOM 800 N N . ARG A 1 102 ? 11.004 13.418 -7.034 1.00 91.06 102 ARG A N 1
ATOM 801 C CA . ARG A 1 102 ? 10.881 14.848 -6.694 1.00 91.06 102 ARG A CA 1
ATOM 802 C C . ARG A 1 102 ? 9.439 15.348 -6.575 1.00 91.06 102 ARG A C 1
ATOM 804 O O . ARG A 1 102 ? 9.229 16.495 -6.194 1.00 91.06 102 ARG A O 1
ATOM 811 N N . GLY A 1 103 ? 8.448 14.523 -6.913 1.00 92.81 103 GLY A N 1
ATOM 812 C CA . GLY A 1 103 ? 7.041 14.935 -6.977 1.00 92.81 103 GLY A CA 1
ATOM 813 C C . GLY A 1 103 ? 6.676 15.765 -8.216 1.00 92.81 103 GLY A C 1
ATOM 814 O O . GLY A 1 103 ? 5.584 16.326 -8.283 1.00 92.81 103 GLY A O 1
ATOM 815 N N . GLU A 1 104 ? 7.542 15.828 -9.227 1.00 95.31 104 GLU A N 1
ATOM 816 C CA . GLU A 1 104 ? 7.331 16.546 -10.490 1.00 95.31 104 GLU A CA 1
ATOM 817 C C . GLU A 1 104 ? 6.475 15.702 -11.456 1.00 95.31 104 GLU A C 1
ATOM 819 O O . GLU A 1 104 ? 6.928 15.245 -12.509 1.00 95.31 104 GLU A O 1
ATOM 824 N N . VAL A 1 105 ? 5.216 15.457 -11.080 1.00 95.50 105 VAL A N 1
ATOM 825 C CA . VAL A 1 105 ? 4.336 14.468 -11.734 1.00 95.50 105 VAL A CA 1
ATOM 826 C C . VAL A 1 105 ? 4.117 14.741 -13.229 1.00 95.50 105 VAL A C 1
ATOM 828 O O . VAL A 1 105 ? 4.116 13.802 -14.025 1.00 95.50 105 VAL A O 1
ATOM 831 N N . GLU A 1 106 ? 3.952 16.001 -13.642 1.00 96.38 106 GLU A N 1
ATOM 832 C CA . GLU A 1 106 ? 3.728 16.326 -15.061 1.00 96.38 106 GLU A CA 1
ATOM 833 C C . GLU A 1 106 ? 4.992 16.156 -15.911 1.00 96.38 106 GLU A C 1
ATOM 835 O O . GLU A 1 106 ? 4.924 15.567 -16.989 1.00 96.38 106 GLU A O 1
ATOM 840 N N . GLN A 1 107 ? 6.157 16.576 -15.403 1.00 96.44 107 GLN A N 1
ATOM 841 C CA . GLN A 1 107 ? 7.431 16.383 -16.107 1.00 96.44 107 GLN A CA 1
ATOM 842 C C . GLN A 1 107 ? 7.746 14.894 -16.265 1.00 96.44 107 GLN A C 1
ATOM 844 O O . GLN A 1 107 ? 8.193 14.447 -17.324 1.00 96.44 107 GLN A O 1
ATOM 849 N N . ALA A 1 108 ? 7.438 14.097 -15.239 1.00 97.38 108 ALA A N 1
ATOM 850 C CA . ALA A 1 108 ? 7.554 12.652 -15.328 1.00 97.38 108 ALA A CA 1
ATOM 851 C C . ALA A 1 108 ? 6.654 12.059 -16.419 1.00 97.38 108 ALA A C 1
ATOM 853 O O . ALA A 1 108 ? 7.091 11.179 -17.161 1.00 97.38 108 ALA A O 1
ATOM 854 N N . ALA A 1 109 ? 5.420 12.554 -16.547 1.00 97.75 109 ALA A N 1
ATOM 855 C CA . ALA A 1 109 ? 4.496 12.111 -17.584 1.00 97.75 109 ALA A CA 1
ATOM 856 C C . ALA A 1 109 ? 5.008 12.464 -18.988 1.00 97.75 109 ALA A C 1
ATOM 858 O O . ALA A 1 109 ? 4.928 11.635 -19.893 1.00 97.75 109 ALA A O 1
ATOM 859 N N . ASP A 1 110 ? 5.574 13.660 -19.171 1.00 98.00 110 ASP A N 1
ATOM 860 C CA . ASP A 1 110 ? 6.190 14.075 -20.436 1.00 98.00 110 ASP A CA 1
ATOM 861 C C . ASP A 1 110 ? 7.366 13.180 -20.822 1.00 98.00 110 ASP A C 1
ATOM 863 O O . ASP A 1 110 ? 7.473 12.742 -21.970 1.00 98.00 110 ASP A O 1
ATOM 867 N N . HIS A 1 111 ? 8.243 12.874 -19.867 1.00 98.19 111 HIS A N 1
ATOM 868 C CA . HIS A 1 111 ? 9.353 11.960 -20.098 1.00 98.19 111 HIS A CA 1
ATOM 869 C C . HIS A 1 111 ? 8.864 10.543 -20.418 1.00 98.19 111 HIS A C 1
ATOM 871 O O . HIS A 1 111 ? 9.309 9.960 -21.403 1.00 98.19 111 HIS A O 1
ATOM 877 N N . ALA A 1 112 ? 7.897 10.007 -19.677 1.00 97.94 112 ALA A N 1
ATOM 878 C CA . ALA A 1 112 ? 7.350 8.685 -19.968 1.00 97.94 112 ALA A CA 1
ATOM 879 C C . ALA A 1 112 ? 6.672 8.625 -21.354 1.00 97.94 112 ALA A C 1
ATOM 881 O O . ALA A 1 112 ? 6.888 7.668 -22.093 1.00 97.94 112 ALA A O 1
ATOM 882 N N . ARG A 1 113 ? 5.956 9.678 -21.781 1.00 98.31 113 ARG A N 1
ATOM 883 C CA . ARG A 1 113 ? 5.412 9.776 -23.150 1.00 98.31 113 ARG A CA 1
ATOM 884 C C . ARG A 1 113 ? 6.503 9.780 -24.222 1.00 98.31 113 ARG A C 1
ATOM 886 O O . ARG A 1 113 ? 6.381 9.049 -25.201 1.00 98.31 113 ARG A O 1
ATOM 893 N N . LYS A 1 114 ? 7.591 10.534 -24.023 1.00 97.94 114 LYS A N 1
ATOM 894 C CA . LYS A 1 114 ? 8.755 10.520 -24.935 1.00 97.94 114 LYS A CA 1
ATOM 895 C C . LYS A 1 114 ? 9.416 9.145 -25.000 1.00 97.94 114 LYS A C 1
ATOM 897 O O . LYS A 1 114 ? 9.845 8.719 -26.069 1.00 97.94 114 LYS A O 1
ATOM 902 N N . ALA A 1 115 ? 9.479 8.429 -23.877 1.00 97.56 115 ALA A N 1
ATOM 903 C CA . ALA A 1 115 ? 9.967 7.055 -23.867 1.00 97.56 115 ALA A CA 1
ATOM 904 C C . ALA A 1 115 ? 9.094 6.148 -24.747 1.00 97.56 115 ALA A C 1
ATOM 906 O O . ALA A 1 115 ? 9.640 5.413 -25.563 1.00 97.56 115 ALA A O 1
ATOM 907 N N . VAL A 1 116 ? 7.762 6.239 -24.643 1.00 97.06 116 VAL A N 1
ATOM 908 C CA . VAL A 1 116 ? 6.835 5.487 -25.511 1.00 97.06 116 VAL A CA 1
ATOM 909 C C . VAL A 1 116 ? 7.028 5.859 -26.985 1.00 97.06 116 VAL A C 1
ATOM 911 O O . VAL A 1 116 ? 7.143 4.964 -27.821 1.00 97.06 116 VAL A O 1
ATOM 914 N N . GLU A 1 117 ? 7.109 7.155 -27.302 1.00 96.56 117 GLU A N 1
ATOM 915 C CA . GLU A 1 117 ? 7.286 7.670 -28.669 1.00 96.56 117 GLU A CA 1
ATOM 916 C C . GLU A 1 117 ? 8.562 7.135 -29.332 1.00 96.56 117 GLU A C 1
ATOM 918 O O . GLU A 1 117 ? 8.562 6.759 -30.505 1.00 96.56 117 GLU A O 1
ATOM 923 N N . HIS A 1 118 ? 9.661 7.090 -28.582 1.00 95.69 118 HIS A N 1
ATOM 924 C CA . HIS A 1 118 ? 10.960 6.666 -29.094 1.00 95.69 118 HIS A CA 1
ATOM 925 C C . HIS A 1 118 ? 11.214 5.157 -28.958 1.00 95.69 118 HIS A C 1
ATOM 927 O O . HIS A 1 118 ? 12.208 4.655 -29.489 1.00 95.69 118 HIS A O 1
ATOM 933 N N . ALA A 1 119 ? 10.351 4.412 -28.258 1.00 93.94 119 ALA A N 1
ATOM 934 C CA . ALA A 1 119 ? 10.537 2.981 -28.056 1.00 93.94 119 ALA A CA 1
ATOM 935 C C . ALA A 1 119 ? 10.294 2.208 -29.357 1.00 93.94 119 ALA A C 1
ATOM 937 O O . ALA A 1 119 ? 9.202 2.214 -29.933 1.00 93.94 119 ALA A O 1
ATOM 938 N N . THR A 1 120 ? 11.317 1.486 -29.806 1.00 91.69 120 THR A N 1
ATOM 939 C CA . THR A 1 120 ? 11.254 0.685 -31.034 1.00 91.69 120 THR A CA 1
ATOM 940 C C . THR A 1 120 ? 10.666 -0.706 -30.766 1.00 91.69 120 THR A C 1
ATOM 942 O O . THR A 1 120 ? 10.735 -1.184 -29.636 1.00 91.69 120 THR A O 1
ATOM 945 N N . PRO A 1 121 ? 10.138 -1.417 -31.783 1.00 89.56 121 PRO A N 1
ATOM 946 C CA . PRO A 1 121 ? 9.701 -2.808 -31.621 1.00 89.56 121 PRO A CA 1
ATOM 947 C C . PRO A 1 121 ? 10.804 -3.768 -31.146 1.00 89.56 121 PRO A C 1
ATOM 949 O O . PRO A 1 121 ? 10.493 -4.809 -30.580 1.00 89.56 121 PRO A O 1
ATOM 952 N N . ALA A 1 122 ? 12.078 -3.422 -31.366 1.00 87.31 122 ALA A N 1
ATOM 953 C CA . ALA A 1 122 ? 13.228 -4.191 -30.891 1.00 87.31 122 ALA A CA 1
ATOM 954 C C . ALA A 1 122 ? 13.520 -3.985 -29.391 1.00 87.31 122 ALA A C 1
ATOM 956 O O . ALA A 1 122 ? 14.320 -4.721 -28.823 1.00 87.31 122 ALA A O 1
ATOM 957 N N . ASP A 1 123 ? 12.878 -3.001 -28.753 1.00 85.38 123 ASP A N 1
ATOM 958 C CA . ASP A 1 123 ? 12.985 -2.711 -27.321 1.00 85.38 123 ASP A CA 1
ATOM 959 C C . ASP A 1 123 ? 11.584 -2.635 -26.678 1.00 85.38 123 ASP A C 1
ATOM 961 O O . ASP A 1 123 ? 11.109 -1.558 -26.292 1.00 85.38 123 ASP A O 1
ATOM 965 N N . PRO A 1 124 ? 10.873 -3.777 -26.603 1.00 90.69 124 PRO A N 1
ATOM 966 C CA . PRO A 1 124 ? 9.543 -3.831 -26.006 1.00 90.69 124 PRO A CA 1
ATOM 967 C C . PRO A 1 124 ? 9.577 -3.555 -24.496 1.00 90.69 124 PRO A C 1
ATOM 969 O O . PRO A 1 124 ? 8.613 -3.015 -23.959 1.00 90.69 124 PRO A O 1
ATOM 972 N N . PHE A 1 125 ? 10.695 -3.844 -23.823 1.00 92.12 125 PHE A N 1
ATOM 973 C CA . PHE A 1 125 ? 10.848 -3.654 -22.381 1.00 92.12 125 PHE A CA 1
ATOM 974 C C . PHE A 1 125 ? 10.813 -2.177 -21.990 1.00 92.12 125 PHE A C 1
ATOM 976 O O . PHE A 1 125 ? 10.046 -1.807 -21.106 1.00 92.12 125 PHE A O 1
ATOM 983 N N . THR A 1 126 ? 11.545 -1.302 -22.690 1.00 93.94 126 THR A N 1
ATOM 984 C CA . THR A 1 126 ? 11.468 0.143 -22.412 1.00 93.94 126 THR A CA 1
ATOM 985 C C . THR A 1 126 ? 10.057 0.687 -22.650 1.00 93.94 126 THR A C 1
ATOM 987 O O . THR A 1 126 ? 9.589 1.546 -21.902 1.00 93.94 126 THR A O 1
ATOM 990 N N . ARG A 1 127 ? 9.348 0.178 -23.670 1.00 95.94 127 ARG A N 1
ATOM 991 C CA . ARG A 1 127 ? 7.943 0.543 -23.908 1.00 95.94 127 ARG A CA 1
ATOM 992 C C . ARG A 1 127 ? 7.054 0.109 -22.743 1.00 95.94 127 ARG A C 1
ATOM 994 O O . ARG A 1 127 ? 6.232 0.902 -22.287 1.00 95.94 127 ARG A O 1
ATOM 1001 N N . ALA A 1 128 ? 7.227 -1.121 -22.264 1.00 97.12 128 ALA A N 1
ATOM 1002 C CA . ALA A 1 128 ? 6.486 -1.645 -21.125 1.00 97.12 128 ALA A CA 1
ATOM 1003 C C . ALA A 1 128 ? 6.741 -0.817 -19.856 1.00 97.12 128 ALA A C 1
ATOM 1005 O O . ALA A 1 128 ? 5.793 -0.383 -19.204 1.00 97.12 128 ALA A O 1
ATOM 1006 N N . GLU A 1 129 ? 8.007 -0.511 -19.554 1.00 96.81 129 GLU A N 1
ATOM 1007 C CA . GLU A 1 129 ? 8.382 0.316 -18.404 1.00 96.81 129 GLU A CA 1
ATOM 1008 C C . GLU A 1 129 ? 7.772 1.722 -18.493 1.00 96.81 129 GLU A C 1
ATOM 1010 O O . GLU A 1 129 ? 7.253 2.237 -17.503 1.00 96.81 129 GLU A O 1
ATOM 1015 N N . ALA A 1 130 ? 7.789 2.339 -19.677 1.00 97.62 130 ALA A N 1
ATOM 1016 C CA . ALA A 1 130 ? 7.218 3.664 -19.889 1.00 97.62 130 ALA A CA 1
ATOM 1017 C C . ALA A 1 130 ? 5.700 3.694 -19.643 1.00 97.62 130 ALA A C 1
ATOM 1019 O O . ALA A 1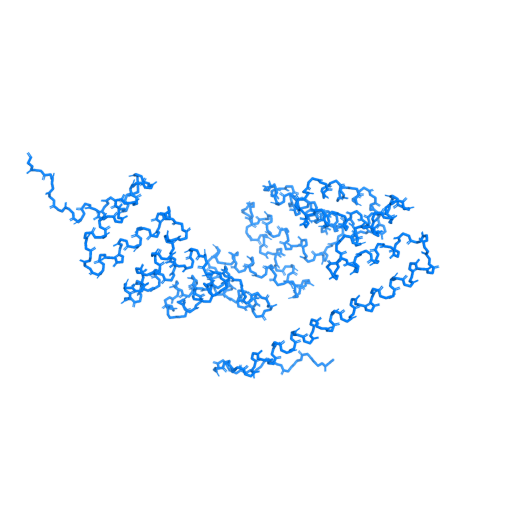 130 ? 5.214 4.569 -18.922 1.00 97.62 130 ALA A O 1
ATOM 1020 N N . HIS A 1 131 ? 4.963 2.712 -20.171 1.00 98.44 131 HIS A N 1
ATOM 1021 C CA . HIS A 1 131 ? 3.533 2.557 -19.895 1.00 98.44 131 HIS A CA 1
ATOM 1022 C C . HIS A 1 131 ? 3.263 2.274 -18.410 1.00 98.44 131 HIS A C 1
ATOM 1024 O O . HIS A 1 131 ? 2.373 2.883 -17.824 1.00 98.44 131 HIS A O 1
ATOM 1030 N N . ALA A 1 132 ? 4.075 1.448 -17.742 1.00 98.00 132 ALA A N 1
ATOM 1031 C CA . ALA A 1 132 ? 3.938 1.212 -16.303 1.00 98.00 132 ALA A CA 1
ATOM 1032 C C . ALA A 1 132 ? 4.1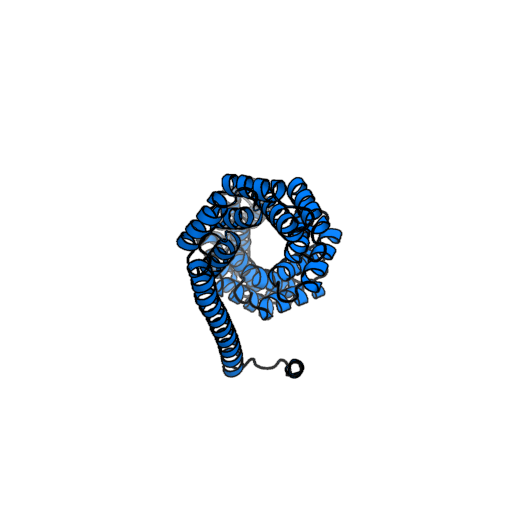64 2.492 -15.469 1.00 98.00 132 ALA A C 1
ATOM 1034 O O . ALA A 1 132 ? 3.491 2.712 -14.456 1.00 98.00 132 ALA A O 1
ATOM 1035 N N . VAL A 1 133 ? 5.078 3.373 -15.896 1.00 97.81 133 VAL A N 1
ATOM 1036 C CA . VAL A 1 133 ? 5.282 4.689 -15.268 1.00 97.81 133 VAL A CA 1
ATOM 1037 C C . VAL A 1 133 ? 4.075 5.604 -15.487 1.00 97.81 133 VAL A C 1
ATOM 1039 O O . VAL A 1 133 ? 3.620 6.228 -14.524 1.00 97.81 133 VAL A O 1
ATOM 1042 N N . LEU A 1 134 ? 3.525 5.665 -16.705 1.00 98.44 134 LEU A N 1
ATOM 1043 C CA . LEU A 1 134 ? 2.298 6.420 -16.993 1.00 98.44 134 LEU A CA 1
ATOM 1044 C C . LEU A 1 134 ? 1.120 5.908 -16.158 1.00 98.44 134 LEU A C 1
ATOM 1046 O O . LEU A 1 134 ? 0.419 6.706 -15.537 1.00 98.44 134 LEU A O 1
ATOM 1050 N N . ALA A 1 135 ? 0.959 4.591 -16.056 1.00 98.12 135 ALA A N 1
ATOM 1051 C CA . ALA A 1 135 ? -0.072 3.966 -15.241 1.00 98.12 135 ALA A CA 1
ATOM 1052 C C . ALA A 1 135 ? 0.022 4.393 -13.769 1.00 98.12 135 ALA A C 1
ATOM 1054 O O . ALA A 1 135 ? -0.963 4.829 -13.173 1.00 98.12 135 ALA A O 1
ATOM 1055 N N . ARG A 1 136 ? 1.234 4.370 -13.194 1.00 96.81 136 ARG A N 1
ATOM 1056 C CA . ARG A 1 136 ? 1.483 4.862 -11.830 1.00 96.81 136 ARG A CA 1
ATOM 1057 C C . ARG A 1 136 ? 1.124 6.343 -11.673 1.00 96.81 136 ARG A C 1
ATOM 1059 O O . ARG A 1 136 ? 0.581 6.729 -10.641 1.00 96.81 136 ARG A O 1
ATOM 1066 N N . ILE A 1 137 ? 1.405 7.172 -12.678 1.00 97.38 137 ILE A N 1
ATOM 1067 C CA . ILE A 1 137 ? 1.037 8.596 -12.671 1.00 97.38 137 ILE A CA 1
ATOM 1068 C C . ILE A 1 137 ? -0.486 8.769 -12.678 1.00 97.38 137 ILE A C 1
ATOM 1070 O O . ILE A 1 137 ? -1.011 9.589 -11.924 1.00 97.38 137 ILE A O 1
ATOM 1074 N N . HIS A 1 138 ? -1.206 7.994 -13.489 1.00 97.88 138 HIS A N 1
ATOM 1075 C CA . HIS A 1 138 ? -2.669 8.008 -13.498 1.00 97.88 138 HIS A CA 1
ATOM 1076 C C . HIS A 1 138 ? -3.254 7.550 -12.155 1.00 97.88 138 HIS A C 1
ATOM 1078 O O . HIS A 1 138 ? -4.171 8.199 -11.651 1.00 97.88 138 HIS A O 1
ATOM 1084 N N . GLU A 1 139 ? -2.664 6.537 -11.515 1.00 94.62 139 GLU A N 1
ATOM 1085 C CA . GLU A 1 139 ? -3.030 6.114 -10.157 1.00 94.62 139 GLU A CA 1
ATOM 1086 C C . GLU A 1 139 ? -2.837 7.232 -9.126 1.00 94.62 139 GLU A C 1
ATOM 1088 O O . GLU A 1 139 ? -3.733 7.489 -8.326 1.00 94.62 139 GLU A O 1
ATOM 1093 N N . MET A 1 140 ? -1.707 7.948 -9.164 1.00 93.19 140 MET A N 1
ATOM 1094 C CA . MET A 1 140 ? -1.465 9.097 -8.276 1.00 93.19 140 MET A CA 1
ATOM 1095 C C . MET A 1 140 ? -2.493 10.220 -8.478 1.00 93.19 140 MET A C 1
ATOM 1097 O O . MET A 1 140 ? -2.813 10.938 -7.534 1.00 93.19 140 MET A O 1
ATOM 1101 N N . LYS A 1 141 ? -3.027 10.360 -9.697 1.00 94.81 141 LYS A N 1
ATOM 1102 C CA . LYS A 1 141 ? -4.086 11.318 -10.051 1.00 94.81 141 LYS A CA 1
ATOM 1103 C C . LYS A 1 141 ? -5.504 10.795 -9.770 1.00 94.81 141 LYS A C 1
ATOM 1105 O O . LYS A 1 141 ? -6.463 11.499 -10.076 1.00 94.81 141 LYS A O 1
ATOM 1110 N N . GLY A 1 142 ? -5.651 9.576 -9.245 1.00 94.62 142 GLY A N 1
ATOM 1111 C CA . GLY A 1 142 ? -6.949 8.940 -8.993 1.00 94.62 142 GLY A CA 1
ATOM 1112 C C . GLY A 1 142 ? -7.704 8.506 -10.255 1.00 94.62 142 GLY A C 1
ATOM 1113 O O . GLY A 1 142 ? -8.903 8.255 -10.192 1.00 94.62 142 GLY A O 1
ATOM 1114 N N . ARG A 1 143 ? -7.034 8.428 -11.410 1.00 97.44 143 ARG A N 1
ATOM 1115 C CA . ARG A 1 143 ? -7.631 8.054 -12.703 1.00 97.44 143 ARG A CA 1
ATOM 1116 C C . ARG A 1 143 ? -7.435 6.562 -12.966 1.00 97.44 143 ARG A C 1
ATOM 1118 O O . ARG A 1 143 ? -6.624 6.185 -13.811 1.00 97.44 143 ARG A O 1
ATOM 1125 N N . SER A 1 144 ? -8.141 5.715 -12.222 1.00 97.25 144 SER A N 1
ATOM 1126 C CA . SER A 1 144 ? -7.893 4.266 -12.249 1.00 97.25 144 SER A CA 1
ATOM 1127 C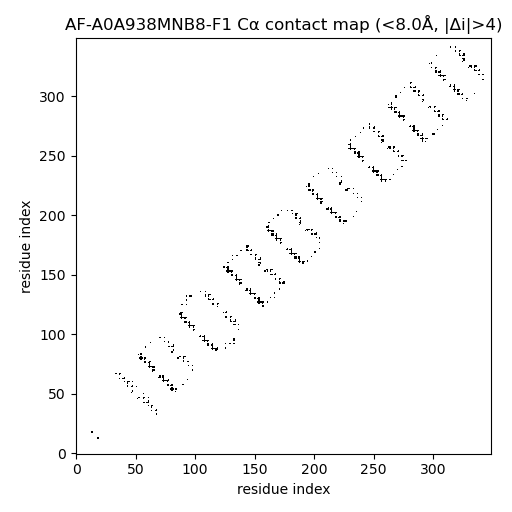 C . SER A 1 144 ? -8.242 3.583 -13.576 1.00 97.25 144 SER A C 1
ATOM 1129 O O . SER A 1 144 ? -7.560 2.632 -13.944 1.00 97.25 144 SER A O 1
ATOM 1131 N N . ASP A 1 145 ? -9.200 4.097 -14.357 1.00 98.06 145 ASP A N 1
ATOM 1132 C CA . ASP A 1 145 ? -9.459 3.597 -15.719 1.00 98.06 145 ASP A CA 1
ATOM 1133 C C . ASP A 1 145 ? -8.276 3.833 -16.668 1.00 98.06 145 ASP A C 1
ATOM 1135 O O . ASP A 1 145 ? -7.872 2.940 -17.415 1.00 98.06 145 ASP A O 1
ATOM 1139 N N . ASP A 1 146 ? -7.688 5.033 -16.628 1.00 98.12 146 ASP A N 1
ATOM 1140 C CA . ASP A 1 146 ? -6.509 5.351 -17.435 1.00 98.12 146 ASP A CA 1
ATOM 1141 C C . ASP A 1 146 ? -5.301 4.530 -16.977 1.00 98.12 146 ASP A C 1
ATOM 1143 O O . ASP A 1 146 ? -4.556 4.010 -17.804 1.00 98.12 146 ASP A O 1
ATOM 1147 N N . ALA A 1 147 ? -5.128 4.368 -15.663 1.00 98.38 147 ALA A N 1
ATOM 1148 C CA . ALA A 1 147 ? -4.063 3.540 -15.121 1.00 98.38 147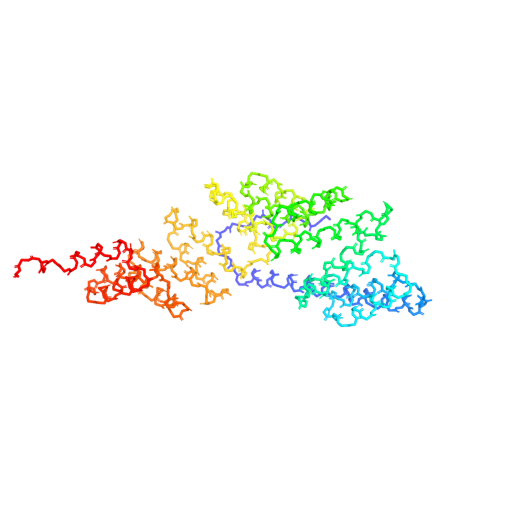 ALA A CA 1
ATOM 1149 C C . ALA A 1 147 ? -4.178 2.080 -15.559 1.00 98.38 147 ALA A C 1
ATOM 1151 O O . ALA A 1 147 ? -3.182 1.487 -15.970 1.00 98.38 147 ALA A O 1
ATOM 1152 N N . LEU A 1 148 ? -5.384 1.508 -15.500 1.00 98.56 148 LEU A N 1
ATOM 1153 C CA . LEU A 1 148 ? -5.641 0.149 -15.960 1.00 98.56 148 LEU A CA 1
ATOM 1154 C C . LEU A 1 148 ? -5.258 -0.006 -17.435 1.00 98.56 148 LEU A C 1
ATOM 1156 O O . LEU A 1 148 ? -4.523 -0.934 -17.773 1.00 98.56 148 LEU A O 1
ATOM 1160 N N . ARG A 1 149 ? -5.679 0.935 -18.290 1.00 98.56 149 ARG A N 1
ATOM 1161 C CA . ARG A 1 149 ? -5.334 0.935 -19.719 1.00 98.56 149 ARG A CA 1
ATOM 1162 C C . ARG A 1 149 ? -3.821 0.957 -19.939 1.00 98.56 149 ARG A C 1
ATOM 1164 O O . ARG A 1 149 ? -3.302 0.182 -20.737 1.00 98.56 149 ARG A O 1
ATOM 1171 N N . GLU A 1 150 ? -3.104 1.823 -19.231 1.00 98.56 150 GLU A N 1
ATOM 1172 C CA . GLU A 1 150 ? -1.646 1.920 -19.339 1.00 98.56 150 GLU A CA 1
ATOM 1173 C C . GLU A 1 150 ? -0.943 0.653 -18.817 1.00 98.56 150 GLU A C 1
ATOM 1175 O O . GLU A 1 150 ? -0.004 0.171 -19.447 1.00 98.56 150 GLU A O 1
ATOM 1180 N N . PHE A 1 151 ? -1.421 0.029 -17.733 1.00 98.56 151 PHE A N 1
ATOM 1181 C CA . PHE A 1 151 ? -0.887 -1.266 -17.294 1.00 98.56 151 PHE A CA 1
ATOM 1182 C C . PHE A 1 151 ? -1.150 -2.382 -18.311 1.00 98.56 151 PHE A C 1
ATOM 1184 O O . PHE A 1 151 ? -0.281 -3.223 -18.526 1.00 98.56 151 PHE A O 1
ATOM 1191 N N . GLU A 1 152 ? -2.306 -2.400 -18.973 1.00 98.44 152 GLU A N 1
ATOM 1192 C CA . GLU A 1 152 ? -2.592 -3.363 -20.042 1.00 98.44 152 GLU A CA 1
ATOM 1193 C C . GLU A 1 152 ? -1.680 -3.158 -21.258 1.00 98.44 152 GLU A C 1
ATOM 1195 O O . GLU A 1 152 ? -1.197 -4.132 -21.837 1.00 98.44 152 GLU A O 1
ATOM 1200 N N . LEU A 1 153 ? -1.374 -1.906 -21.616 1.00 98.19 153 LEU A N 1
ATOM 1201 C CA . LEU A 1 153 ? -0.383 -1.594 -22.650 1.00 98.19 153 LEU A CA 1
ATOM 1202 C C . LEU A 1 153 ? 1.028 -2.030 -22.241 1.00 98.19 153 LEU A C 1
ATOM 1204 O O . LEU A 1 153 ? 1.751 -2.588 -23.070 1.00 98.19 153 LEU A O 1
ATOM 1208 N N . ALA A 1 154 ? 1.399 -1.842 -20.971 1.00 98.06 154 ALA A N 1
ATOM 1209 C CA . ALA A 1 154 ? 2.664 -2.334 -20.437 1.00 98.06 154 ALA A CA 1
ATOM 1210 C C . ALA A 1 154 ? 2.759 -3.861 -20.552 1.00 98.06 154 ALA A C 1
ATOM 1212 O O . ALA A 1 154 ? 3.723 -4.377 -21.110 1.00 98.06 154 ALA A O 1
ATOM 1213 N N . LEU A 1 155 ? 1.717 -4.575 -20.123 1.00 98.06 155 LEU A N 1
ATOM 1214 C CA . LEU A 1 155 ? 1.650 -6.038 -20.155 1.00 98.06 155 LEU A CA 1
ATOM 1215 C C . LEU A 1 155 ? 1.528 -6.617 -21.568 1.00 98.06 155 LEU A C 1
ATOM 1217 O O . LEU A 1 155 ? 1.920 -7.755 -21.808 1.00 98.06 155 LEU A O 1
ATOM 1221 N N . LYS A 1 156 ? 1.009 -5.847 -22.529 1.00 97.50 156 LYS A N 1
ATOM 1222 C CA . LYS A 1 156 ? 1.037 -6.223 -23.946 1.00 97.50 156 LYS A CA 1
ATOM 1223 C C . LYS A 1 156 ? 2.457 -6.182 -24.515 1.00 97.50 156 LYS A C 1
ATOM 1225 O O . LYS A 1 156 ? 2.769 -6.966 -25.409 1.00 97.50 156 LYS A O 1
ATOM 1230 N N . ALA A 1 157 ? 3.288 -5.254 -24.041 1.00 95.19 157 ALA A N 1
ATOM 1231 C CA . ALA A 1 157 ? 4.684 -5.138 -24.450 1.00 95.19 157 ALA A CA 1
ATOM 1232 C C . ALA A 1 157 ? 5.591 -6.124 -23.690 1.00 95.19 157 ALA A C 1
ATOM 1234 O O . ALA A 1 157 ? 6.464 -6.729 -24.305 1.00 95.19 157 ALA A O 1
ATOM 1235 N N . ASP A 1 158 ? 5.344 -6.326 -22.396 1.00 96.56 158 ASP A N 1
ATOM 1236 C CA . ASP A 1 158 ? 6.028 -7.306 -21.553 1.00 96.56 158 ASP A CA 1
ATOM 1237 C C . ASP A 1 158 ? 5.027 -8.039 -20.633 1.00 96.56 158 ASP A C 1
ATOM 1239 O O . ASP A 1 158 ? 4.685 -7.544 -19.552 1.00 96.56 158 ASP A O 1
ATOM 1243 N N . PRO A 1 159 ? 4.554 -9.235 -21.033 1.00 96.75 159 PRO A N 1
ATOM 1244 C CA . PRO A 1 159 ? 3.603 -10.021 -20.245 1.00 96.75 159 PRO A CA 1
ATOM 1245 C C . PRO A 1 159 ? 4.134 -10.518 -18.893 1.00 96.75 159 PRO A C 1
ATOM 1247 O O . PRO A 1 159 ? 3.336 -10.951 -18.053 1.00 96.75 159 PRO A O 1
ATOM 1250 N N . GLU A 1 160 ? 5.451 -10.492 -18.676 1.00 96.12 160 GLU A N 1
ATOM 1251 C CA . GLU A 1 160 ? 6.116 -11.006 -17.471 1.00 96.12 160 GLU A CA 1
ATOM 1252 C C . GLU A 1 160 ? 6.502 -9.895 -16.482 1.00 96.12 160 GLU A C 1
ATOM 1254 O O . GLU A 1 160 ? 7.078 -10.161 -15.426 1.00 96.12 160 GLU A O 1
ATOM 1259 N N . MET A 1 161 ? 6.107 -8.651 -16.763 1.00 95.56 161 MET A N 1
ATOM 1260 C CA . MET A 1 161 ? 6.369 -7.499 -15.907 1.00 95.56 161 MET A CA 1
ATOM 1261 C C . MET A 1 161 ? 5.571 -7.572 -14.587 1.00 95.56 161 MET A C 1
ATOM 1263 O O . MET A 1 161 ? 4.437 -7.096 -14.478 1.00 95.56 161 MET A O 1
ATOM 1267 N N . ALA A 1 162 ? 6.173 -8.164 -13.551 1.00 95.75 162 ALA A N 1
ATOM 1268 C CA . ALA A 1 162 ? 5.537 -8.414 -12.251 1.00 95.75 162 ALA A CA 1
ATOM 1269 C C . ALA A 1 162 ? 4.965 -7.145 -11.588 1.00 95.75 162 ALA A C 1
ATOM 1271 O O . ALA A 1 162 ? 3.840 -7.142 -11.089 1.00 95.75 162 ALA A O 1
ATOM 1272 N N . ASN A 1 163 ? 5.702 -6.032 -11.623 1.00 94.31 163 ASN A N 1
ATOM 1273 C CA . ASN A 1 163 ? 5.247 -4.741 -11.097 1.00 94.31 163 ASN A CA 1
ATOM 1274 C C . ASN A 1 163 ? 4.037 -4.176 -11.861 1.00 94.31 163 ASN A C 1
ATOM 1276 O O . ASN A 1 163 ? 3.203 -3.521 -11.236 1.00 94.31 163 ASN A O 1
ATOM 1280 N N . ALA A 1 164 ? 3.911 -4.437 -13.167 1.00 97.00 164 ALA A N 1
ATOM 1281 C CA . ALA A 1 164 ? 2.745 -4.025 -13.946 1.00 97.00 164 ALA A CA 1
ATOM 1282 C C . ALA A 1 164 ? 1.513 -4.877 -13.614 1.00 97.00 164 ALA A C 1
ATOM 1284 O O . ALA A 1 164 ? 0.431 -4.319 -13.455 1.00 97.00 164 ALA A O 1
ATOM 1285 N N . HIS A 1 165 ? 1.665 -6.192 -13.405 1.00 98.38 165 HIS A N 1
ATOM 1286 C CA . HIS A 1 165 ? 0.577 -7.037 -12.883 1.00 98.38 165 HIS A CA 1
ATOM 1287 C C . HIS A 1 165 ? 0.104 -6.560 -11.508 1.00 98.38 165 HIS A C 1
ATOM 1289 O O . HIS A 1 165 ? -1.092 -6.392 -11.284 1.00 98.38 165 HIS A O 1
ATOM 1295 N N . ALA A 1 166 ? 1.029 -6.259 -10.598 1.00 96.81 166 ALA A N 1
ATOM 1296 C CA . ALA A 1 166 ? 0.655 -5.778 -9.276 1.00 96.81 166 ALA A CA 1
ATOM 1297 C C . ALA A 1 166 ? -0.012 -4.393 -9.327 1.00 96.81 166 ALA A C 1
ATOM 1299 O O . ALA A 1 166 ? -1.009 -4.162 -8.646 1.00 96.81 166 ALA A O 1
ATOM 1300 N N . GLY A 1 167 ? 0.499 -3.477 -10.156 1.00 96.81 167 GLY A N 1
ATOM 1301 C CA . GLY A 1 167 ? -0.116 -2.169 -10.385 1.00 96.81 167 GLY A CA 1
ATOM 1302 C C . GLY A 1 167 ? -1.513 -2.269 -11.007 1.00 96.81 167 GLY A C 1
ATOM 1303 O O . GLY A 1 167 ? -2.437 -1.598 -10.549 1.00 96.81 167 GLY A O 1
ATOM 1304 N N . ARG A 1 168 ? -1.696 -3.179 -11.973 1.00 98.19 168 ARG A N 1
ATOM 1305 C CA . ARG A 1 168 ? -3.002 -3.527 -12.547 1.00 98.19 168 ARG A CA 1
ATOM 1306 C C . ARG A 1 168 ? -3.976 -4.000 -11.470 1.00 98.19 168 ARG A C 1
ATOM 1308 O O . ARG A 1 168 ? -5.124 -3.568 -11.478 1.00 98.19 168 ARG A O 1
ATOM 1315 N N . GLY A 1 169 ? -3.518 -4.827 -10.528 1.00 97.06 169 GLY A N 1
ATOM 1316 C CA . GLY A 1 169 ? -4.326 -5.258 -9.386 1.00 97.06 169 GLY A CA 1
ATOM 1317 C C . GLY A 1 169 ? -4.841 -4.085 -8.548 1.00 97.06 169 GLY A C 1
ATOM 1318 O O . GLY A 1 169 ? -6.027 -4.034 -8.233 1.00 97.06 169 GLY A O 1
ATOM 1319 N N . VAL A 1 170 ? -3.990 -3.088 -8.278 1.00 95.50 170 VAL A N 1
ATOM 1320 C CA . VAL A 1 170 ? -4.393 -1.878 -7.535 1.00 95.50 170 VAL A CA 1
ATOM 1321 C C . VAL A 1 170 ? -5.457 -1.081 -8.290 1.00 95.50 170 VAL A C 1
ATOM 1323 O O . VAL A 1 170 ? -6.448 -0.666 -7.686 1.00 95.50 170 VAL A O 1
ATOM 1326 N N . ALA A 1 171 ? -5.279 -0.889 -9.599 1.00 97.12 171 ALA A N 1
ATOM 1327 C CA . ALA A 1 171 ? -6.255 -0.184 -10.426 1.00 97.12 171 ALA A CA 1
ATOM 1328 C C . ALA A 1 171 ? -7.607 -0.924 -10.460 1.00 97.12 171 ALA A C 1
ATOM 1330 O O . ALA A 1 171 ? -8.653 -0.307 -10.272 1.00 97.12 171 ALA A O 1
ATOM 1331 N N . LEU A 1 172 ? -7.593 -2.252 -10.623 1.00 96.94 172 LEU A N 1
ATOM 1332 C CA . LEU A 1 172 ? -8.798 -3.092 -10.621 1.00 96.94 172 LEU A CA 1
ATOM 1333 C C . LEU A 1 172 ? -9.539 -3.054 -9.280 1.00 96.94 172 LEU A C 1
ATOM 1335 O O . LEU A 1 172 ? -10.762 -2.925 -9.262 1.00 96.94 172 LEU A O 1
ATOM 1339 N N . ASP A 1 173 ? -8.813 -3.098 -8.161 1.00 93.31 173 ASP A N 1
ATOM 1340 C CA . ASP A 1 173 ? -9.401 -2.969 -6.826 1.00 93.31 173 ASP A CA 1
ATOM 1341 C C . ASP A 1 173 ? -10.139 -1.635 -6.656 1.00 93.31 173 ASP A C 1
ATOM 1343 O O . ASP A 1 173 ? -11.257 -1.604 -6.139 1.00 93.31 173 ASP A O 1
ATOM 1347 N N . ARG A 1 174 ? -9.540 -0.528 -7.117 1.00 93.38 174 ARG A N 1
ATOM 1348 C CA . ARG A 1 174 ? -10.158 0.809 -7.058 1.00 93.38 174 ARG A CA 1
ATOM 1349 C C . ARG A 1 174 ? -11.387 0.939 -7.949 1.00 93.38 174 ARG A C 1
ATOM 1351 O O . ARG A 1 174 ? -12.295 1.692 -7.614 1.00 93.38 174 ARG A O 1
ATOM 1358 N N . LEU A 1 175 ? -11.425 0.188 -9.046 1.00 95.44 175 LEU A N 1
ATOM 1359 C CA . LEU A 1 175 ? -12.572 0.094 -9.949 1.00 95.44 175 LEU A CA 1
ATOM 1360 C C . LEU A 1 175 ? -13.648 -0.889 -9.456 1.00 95.44 175 LEU A C 1
ATOM 1362 O O . LEU A 1 175 ? -14.635 -1.106 -10.153 1.00 95.44 175 LEU A O 1
ATOM 1366 N N . GLY A 1 176 ? -13.477 -1.496 -8.276 1.00 92.62 176 GLY A N 1
ATOM 1367 C CA . GLY A 1 176 ? -14.451 -2.435 -7.722 1.00 92.62 176 GLY A CA 1
ATOM 1368 C C . GLY A 1 176 ? -14.483 -3.785 -8.443 1.00 92.62 176 GLY A C 1
ATOM 1369 O O . GLY A 1 176 ? -15.533 -4.420 -8.483 1.00 92.62 176 GLY A O 1
ATOM 1370 N N . ARG A 1 177 ? -13.346 -4.233 -8.998 1.00 94.56 177 ARG A N 1
ATOM 1371 C CA . ARG A 1 177 ? -13.177 -5.529 -9.688 1.00 94.56 177 ARG A CA 1
ATOM 1372 C C . ARG A 1 177 ? -12.251 -6.464 -8.886 1.00 94.56 177 ARG A C 1
ATOM 1374 O O . ARG A 1 177 ? -11.130 -6.742 -9.323 1.00 94.56 177 ARG A O 1
ATOM 1381 N N . PRO A 1 178 ? -12.661 -6.910 -7.684 1.00 88.88 178 PRO A N 1
ATOM 1382 C CA . PRO A 1 178 ? -11.759 -7.527 -6.714 1.00 88.88 178 PRO A CA 1
ATOM 1383 C C . PRO A 1 178 ? -11.268 -8.927 -7.121 1.00 88.88 178 PRO A C 1
ATOM 1385 O O . PRO A 1 178 ? -10.144 -9.290 -6.782 1.00 88.88 178 PRO A O 1
ATOM 1388 N N . GLU A 1 179 ? -12.044 -9.711 -7.874 1.00 91.31 179 GLU A N 1
ATOM 1389 C CA . GLU A 1 179 ? -11.620 -11.030 -8.369 1.00 91.31 179 GLU A CA 1
ATOM 1390 C C . GLU A 1 179 ? -10.494 -10.911 -9.404 1.00 91.31 179 GLU A C 1
ATOM 1392 O O . GLU A 1 179 ? -9.520 -11.663 -9.376 1.00 91.31 179 GLU A O 1
ATOM 1397 N N . GLU A 1 180 ? -10.591 -9.930 -10.302 1.00 95.56 180 GLU A N 1
ATOM 1398 C CA . GLU A 1 180 ? -9.544 -9.672 -11.292 1.00 95.56 180 GLU A CA 1
ATOM 1399 C C . GLU A 1 180 ? -8.298 -9.062 -10.646 1.00 95.56 180 GLU A C 1
ATOM 1401 O O . GLU A 1 180 ? -7.175 -9.372 -11.052 1.00 95.56 180 GLU A O 1
ATOM 1406 N N . ALA A 1 181 ? -8.485 -8.228 -9.618 1.00 96.06 181 ALA A N 1
ATOM 1407 C CA . ALA A 1 181 ? -7.386 -7.705 -8.819 1.00 96.06 181 ALA A CA 1
ATOM 1408 C C . ALA A 1 181 ? -6.606 -8.836 -8.134 1.00 96.06 181 ALA A C 1
ATOM 1410 O O . ALA A 1 181 ? -5.375 -8.854 -8.200 1.00 96.06 181 ALA A O 1
ATOM 1411 N N . LEU A 1 182 ? -7.317 -9.812 -7.553 1.00 95.19 182 LEU A N 1
ATOM 1412 C CA . LEU A 1 182 ? -6.730 -11.004 -6.941 1.00 95.19 182 LEU A CA 1
ATOM 1413 C C . LEU A 1 182 ? -5.807 -11.736 -7.922 1.00 95.19 182 LEU A C 1
ATOM 1415 O O . LEU A 1 182 ? -4.624 -11.923 -7.637 1.00 95.19 182 LEU A O 1
ATOM 1419 N N . ALA A 1 183 ? -6.328 -12.064 -9.108 1.00 95.81 183 ALA A N 1
ATOM 1420 C CA . ALA A 1 183 ? -5.577 -12.766 -10.143 1.00 95.81 183 ALA A CA 1
ATOM 1421 C C . ALA A 1 183 ? -4.331 -11.980 -10.590 1.00 95.81 183 ALA A C 1
ATOM 1423 O O . ALA A 1 183 ? -3.277 -12.563 -10.853 1.00 95.81 183 ALA A O 1
ATOM 1424 N N . ALA A 1 184 ? -4.425 -10.649 -10.655 1.00 97.56 184 ALA A N 1
ATOM 1425 C CA . ALA A 1 184 ? -3.300 -9.792 -11.010 1.00 97.56 184 ALA A CA 1
ATOM 1426 C C . ALA A 1 184 ? -2.207 -9.784 -9.921 1.00 97.56 184 ALA A C 1
ATOM 1428 O O . ALA A 1 184 ? -1.022 -9.904 -10.241 1.00 97.56 184 ALA A O 1
ATOM 1429 N N . TYR A 1 185 ? -2.574 -9.714 -8.637 1.00 97.31 185 TYR A N 1
ATOM 1430 C CA . TYR A 1 185 ? -1.603 -9.813 -7.541 1.00 97.31 185 TYR A CA 1
ATOM 1431 C C . TYR A 1 185 ? -0.943 -11.192 -7.470 1.00 97.31 185 TYR A C 1
ATOM 1433 O O . TYR A 1 185 ? 0.277 -11.277 -7.326 1.00 97.31 185 TYR A O 1
ATOM 1441 N N . GLU A 1 186 ? -1.718 -12.268 -7.613 1.00 95.75 186 GLU A N 1
ATOM 1442 C CA . GLU A 1 186 ? -1.197 -13.638 -7.654 1.00 95.75 186 GLU A CA 1
ATOM 1443 C C . GLU A 1 186 ? -0.214 -13.819 -8.809 1.00 95.75 186 GLU A C 1
ATOM 1445 O O . GLU A 1 186 ? 0.871 -14.376 -8.625 1.00 95.75 186 GLU A O 1
ATOM 1450 N N . ARG A 1 187 ? -0.542 -13.278 -9.991 1.00 97.62 187 ARG A N 1
ATOM 1451 C CA . ARG A 1 187 ? 0.356 -13.322 -11.146 1.00 97.62 187 ARG A CA 1
ATOM 1452 C C . ARG A 1 187 ? 1.650 -12.555 -10.891 1.00 97.62 187 ARG A C 1
ATOM 1454 O O . ARG A 1 187 ? 2.714 -13.063 -11.233 1.00 97.62 187 ARG A O 1
ATOM 1461 N N . ALA A 1 188 ? 1.579 -11.381 -10.265 1.00 97.06 188 ALA A N 1
ATOM 1462 C CA . ALA A 1 188 ? 2.764 -10.612 -9.896 1.00 97.06 188 ALA A CA 1
ATOM 1463 C C . ALA A 1 188 ? 3.681 -11.379 -8.933 1.00 97.06 188 ALA A C 1
ATOM 1465 O O . ALA A 1 188 ? 4.887 -11.435 -9.155 1.00 97.06 188 ALA A O 1
ATOM 1466 N N . ILE A 1 189 ? 3.108 -12.009 -7.904 1.00 94.31 189 ILE A N 1
ATOM 1467 C CA . ILE A 1 189 ? 3.848 -12.802 -6.912 1.00 94.31 189 ILE A CA 1
ATOM 1468 C C . ILE A 1 189 ? 4.459 -14.058 -7.545 1.00 94.31 189 ILE A C 1
ATOM 1470 O O . ILE A 1 189 ? 5.565 -14.453 -7.183 1.00 94.31 189 ILE A O 1
ATOM 1474 N N . ALA A 1 190 ? 3.755 -14.693 -8.486 1.00 95.62 190 ALA A N 1
ATOM 1475 C CA . ALA A 1 190 ? 4.267 -15.856 -9.205 1.00 95.62 190 ALA A CA 1
ATOM 1476 C C . ALA A 1 190 ? 5.450 -15.503 -10.124 1.00 95.62 190 ALA A C 1
ATOM 1478 O O . ALA A 1 190 ? 6.367 -16.309 -10.266 1.00 95.62 190 ALA A O 1
ATOM 1479 N N . LEU A 1 191 ? 5.422 -14.317 -10.742 1.00 93.62 191 LEU A N 1
ATOM 1480 C CA . LEU A 1 191 ? 6.491 -13.819 -11.614 1.00 93.62 191 LEU A CA 1
ATOM 1481 C C . LEU A 1 191 ? 7.716 -13.351 -10.822 1.00 93.62 191 LEU A C 1
ATOM 1483 O O . LEU A 1 191 ? 8.843 -13.659 -11.200 1.00 93.62 191 LEU A O 1
ATOM 1487 N N . ASP A 1 192 ? 7.502 -12.637 -9.717 1.00 91.44 192 ASP A N 1
ATOM 1488 C CA . ASP A 1 192 ? 8.570 -12.191 -8.826 1.00 91.44 192 ASP A CA 1
ATOM 1489 C C . ASP A 1 192 ? 8.195 -12.434 -7.354 1.00 91.44 192 ASP A C 1
ATOM 1491 O O . ASP A 1 192 ? 7.595 -11.573 -6.700 1.00 91.44 192 ASP A O 1
ATOM 1495 N N . PRO A 1 193 ? 8.590 -13.588 -6.785 1.00 88.19 193 PRO A N 1
ATOM 1496 C CA . PRO A 1 193 ? 8.358 -13.887 -5.375 1.00 88.19 193 PRO A CA 1
ATOM 1497 C C . PRO A 1 193 ? 9.061 -12.930 -4.400 1.00 88.19 193 PRO A C 1
ATOM 1499 O O . PRO A 1 193 ? 8.670 -12.876 -3.231 1.00 88.19 193 PRO A O 1
ATOM 1502 N N . ALA A 1 194 ? 10.090 -12.197 -4.851 1.00 86.31 194 ALA A N 1
ATOM 1503 C CA . ALA A 1 194 ? 10.795 -11.195 -4.054 1.00 86.31 194 ALA A CA 1
ATOM 1504 C C . ALA A 1 194 ? 10.085 -9.830 -4.069 1.00 86.31 194 ALA A C 1
ATOM 1506 O O . ALA A 1 194 ? 10.397 -8.965 -3.246 1.00 86.31 194 ALA A O 1
ATOM 1507 N N . LEU A 1 195 ? 9.100 -9.629 -4.950 1.00 86.00 195 LEU A N 1
ATOM 1508 C CA . LEU A 1 195 ? 8.236 -8.457 -4.931 1.00 86.00 195 LEU A CA 1
ATOM 1509 C C . LEU A 1 195 ? 7.220 -8.600 -3.791 1.00 86.00 195 LEU A C 1
ATOM 1511 O O . LEU A 1 195 ? 6.139 -9.156 -3.951 1.00 86.00 195 LEU A O 1
ATOM 1515 N N . VAL A 1 196 ? 7.576 -8.103 -2.606 1.00 88.12 196 VAL A N 1
ATOM 1516 C CA . VAL A 1 196 ? 6.793 -8.330 -1.375 1.00 88.12 196 VAL A CA 1
ATOM 1517 C C . VAL A 1 196 ? 5.531 -7.471 -1.296 1.00 88.12 196 VAL A C 1
ATOM 1519 O O . VAL A 1 196 ? 4.522 -7.881 -0.723 1.00 88.12 196 VAL A O 1
ATOM 1522 N N . TRP A 1 197 ? 5.560 -6.256 -1.849 1.00 88.94 197 TRP A N 1
ATOM 1523 C CA . TRP A 1 197 ? 4.473 -5.289 -1.664 1.00 88.94 197 TRP A CA 1
ATOM 1524 C C . TRP A 1 197 ? 3.069 -5.764 -2.114 1.00 88.94 197 TRP A C 1
ATOM 1526 O O . TRP A 1 197 ? 2.121 -5.454 -1.383 1.00 88.94 197 TRP A O 1
ATOM 1536 N N . PRO A 1 198 ? 2.892 -6.542 -3.209 1.00 92.25 198 PRO A N 1
ATOM 1537 C CA . PRO A 1 198 ? 1.591 -7.033 -3.655 1.00 92.25 198 PRO A CA 1
ATOM 1538 C C . PRO A 1 198 ? 0.970 -8.027 -2.671 1.00 92.25 198 PRO A C 1
ATOM 1540 O O . PRO A 1 198 ? -0.249 -8.105 -2.605 1.00 92.25 198 PRO A O 1
ATOM 1543 N N . ARG A 1 199 ? 1.762 -8.725 -1.840 1.00 93.19 199 ARG A N 1
ATOM 1544 C CA . ARG A 1 199 ? 1.235 -9.654 -0.818 1.00 93.19 199 ARG A CA 1
ATOM 1545 C C . ARG A 1 199 ? 0.345 -8.956 0.203 1.00 93.19 199 ARG A C 1
ATOM 1547 O O . ARG A 1 199 ? -0.699 -9.475 0.573 1.00 93.19 199 ARG A O 1
ATOM 1554 N N . GLY A 1 200 ? 0.716 -7.741 0.611 1.00 91.75 200 GLY A N 1
ATOM 1555 C CA . GLY A 1 200 ? -0.126 -6.935 1.502 1.00 91.75 200 GLY A CA 1
ATOM 1556 C C . GLY A 1 200 ? -1.452 -6.530 0.848 1.00 91.75 200 GLY A C 1
ATOM 1557 O O . GLY A 1 200 ? -2.479 -6.482 1.518 1.00 91.75 200 GLY A O 1
ATOM 1558 N N . GLN A 1 201 ? -1.445 -6.287 -0.465 1.00 93.12 201 GLN A N 1
ATOM 1559 C CA . GLN A 1 201 ? -2.663 -5.971 -1.215 1.00 93.12 201 GLN A CA 1
ATOM 1560 C C . GLN A 1 201 ? -3.535 -7.213 -1.415 1.00 93.12 201 GLN A C 1
ATOM 1562 O O . GLN A 1 201 ? -4.745 -7.141 -1.223 1.00 93.12 201 GLN A O 1
ATOM 1567 N N . LEU A 1 202 ? -2.914 -8.358 -1.710 1.00 93.88 202 LEU A N 1
ATOM 1568 C CA . LEU A 1 202 ? -3.582 -9.649 -1.814 1.00 93.88 202 LEU A CA 1
ATOM 1569 C C . LEU A 1 202 ? -4.246 -10.039 -0.485 1.00 93.88 202 LEU A C 1
ATOM 1571 O O . LEU A 1 202 ? -5.415 -10.413 -0.474 1.00 93.88 202 LEU A O 1
ATOM 1575 N N . GLY A 1 203 ? -3.551 -9.852 0.642 1.00 93.56 203 GLY A N 1
ATOM 1576 C CA . GLY A 1 203 ? -4.128 -10.040 1.973 1.00 93.56 203 GLY A CA 1
ATOM 1577 C C . GLY A 1 203 ? -5.352 -9.150 2.215 1.00 93.56 203 GLY A C 1
ATOM 1578 O O . GLY A 1 203 ? -6.393 -9.637 2.650 1.00 93.56 203 GLY A O 1
ATOM 1579 N N . ALA A 1 204 ? -5.276 -7.869 1.835 1.00 91.44 204 ALA A N 1
ATOM 1580 C CA . ALA A 1 204 ? -6.400 -6.936 1.963 1.00 91.44 204 ALA A CA 1
ATOM 1581 C C . ALA A 1 204 ? -7.574 -7.277 1.031 1.00 91.44 204 ALA A C 1
ATOM 1583 O O . ALA A 1 204 ? -8.731 -7.017 1.364 1.00 91.44 204 ALA A O 1
ATOM 1584 N N . ALA A 1 205 ? -7.298 -7.847 -0.144 1.00 91.56 205 ALA A N 1
ATOM 1585 C CA . ALA A 1 205 ? -8.325 -8.362 -1.043 1.00 91.56 205 ALA A CA 1
ATOM 1586 C C . ALA A 1 205 ? -9.037 -9.575 -0.437 1.00 91.56 205 ALA A C 1
ATOM 1588 O O . ALA A 1 205 ? -10.267 -9.584 -0.362 1.00 91.56 205 ALA A O 1
ATOM 1589 N N . TYR A 1 206 ? -8.282 -10.541 0.090 1.00 92.81 206 TYR A N 1
ATOM 1590 C CA . TYR A 1 206 ? -8.845 -11.688 0.797 1.00 92.81 206 TYR A CA 1
ATOM 1591 C C . TYR A 1 206 ? -9.684 -11.280 2.011 1.00 92.81 206 TYR A C 1
ATOM 1593 O O . TYR A 1 206 ? -10.781 -11.806 2.203 1.00 92.81 206 TYR A O 1
ATOM 1601 N N . GLU A 1 207 ? -9.228 -10.302 2.796 1.00 90.69 207 GLU A N 1
ATOM 1602 C CA . GLU A 1 207 ? -9.972 -9.812 3.957 1.00 90.69 207 GLU A CA 1
ATOM 1603 C C . GLU A 1 207 ? -11.339 -9.232 3.564 1.00 90.69 207 GLU A C 1
ATOM 1605 O O . GLU A 1 207 ? -12.354 -9.588 4.171 1.00 90.69 207 GLU A O 1
ATOM 1610 N N . ARG A 1 208 ? -11.387 -8.393 2.517 1.00 87.62 208 ARG A N 1
ATOM 1611 C CA . ARG A 1 208 ? -12.639 -7.821 1.987 1.00 87.62 208 ARG A CA 1
ATOM 1612 C C . ARG A 1 208 ? -13.609 -8.891 1.486 1.00 87.62 208 ARG A C 1
ATOM 1614 O O . ARG A 1 208 ? -14.814 -8.723 1.634 1.00 87.62 208 ARG A O 1
ATOM 1621 N N . MET A 1 209 ? -13.092 -9.995 0.947 1.00 87.69 209 MET A N 1
ATOM 1622 C CA . MET A 1 209 ? -13.884 -11.159 0.527 1.00 87.69 209 MET A CA 1
ATOM 1623 C C . MET A 1 209 ? -14.295 -12.074 1.697 1.00 87.69 209 MET A C 1
ATOM 1625 O O . MET A 1 209 ? -14.956 -13.087 1.481 1.00 87.69 209 MET A O 1
ATOM 1629 N N . GLY A 1 210 ? -13.886 -11.774 2.935 1.00 89.56 210 GLY A N 1
ATOM 1630 C CA . GLY A 1 210 ? -14.139 -12.621 4.105 1.00 89.56 210 GLY A CA 1
ATOM 1631 C C . GLY A 1 210 ? -13.252 -13.870 4.194 1.00 89.56 210 GLY A C 1
ATOM 1632 O O . GLY A 1 210 ? -13.433 -14.687 5.096 1.00 89.56 210 GLY A O 1
ATOM 1633 N N . ARG A 1 211 ? -12.261 -14.006 3.308 1.00 92.75 211 ARG A N 1
ATOM 1634 C CA . ARG A 1 211 ? -11.287 -15.107 3.241 1.00 92.75 211 ARG A CA 1
ATOM 1635 C C . ARG A 1 211 ? -10.147 -14.876 4.240 1.00 92.75 211 ARG A C 1
ATOM 1637 O O . ARG A 1 211 ? -8.998 -14.626 3.887 1.00 92.75 211 ARG A O 1
ATOM 1644 N N . LEU A 1 212 ? -10.495 -14.871 5.531 1.00 93.75 212 LEU A N 1
ATOM 1645 C CA . LEU A 1 212 ? -9.603 -14.405 6.605 1.00 93.75 212 LEU A CA 1
ATOM 1646 C C . LEU A 1 212 ? -8.358 -15.279 6.798 1.00 93.75 212 LEU A C 1
ATOM 1648 O O . LEU A 1 212 ? -7.313 -14.771 7.203 1.00 93.75 212 LEU A O 1
ATOM 1652 N N . ALA A 1 213 ? -8.461 -16.582 6.526 1.00 93.81 213 ALA A N 1
ATOM 1653 C CA . ALA A 1 213 ? -7.337 -17.502 6.662 1.00 93.81 213 ALA A CA 1
ATOM 1654 C C . ALA A 1 213 ? -6.263 -17.222 5.600 1.00 93.81 213 ALA A C 1
ATOM 1656 O O . ALA A 1 213 ? -5.082 -17.121 5.937 1.00 93.81 213 ALA A O 1
ATOM 1657 N N . GLU A 1 214 ? -6.672 -17.028 4.343 1.00 94.25 214 GLU A N 1
ATOM 1658 C CA . GLU A 1 214 ? -5.762 -16.645 3.262 1.00 94.25 214 GLU A CA 1
ATOM 1659 C C . GLU A 1 214 ? -5.178 -15.247 3.478 1.00 94.25 214 GLU A C 1
ATOM 1661 O O . GLU A 1 214 ? -3.973 -15.056 3.313 1.00 94.25 214 GLU A O 1
ATOM 1666 N N . ALA A 1 215 ? -5.993 -14.290 3.939 1.00 94.75 215 ALA A N 1
ATOM 1667 C CA . ALA A 1 215 ? -5.520 -12.949 4.277 1.00 94.75 215 ALA A CA 1
ATOM 1668 C C . ALA A 1 215 ? -4.387 -12.987 5.315 1.00 94.75 215 ALA A C 1
ATOM 1670 O O . ALA A 1 215 ? -3.315 -12.417 5.109 1.00 94.75 215 ALA A O 1
ATOM 1671 N N . LEU A 1 216 ? -4.597 -13.725 6.410 1.00 94.62 216 LEU A N 1
ATOM 1672 C CA . LEU A 1 216 ? -3.614 -13.884 7.477 1.00 94.62 216 LEU A CA 1
ATOM 1673 C C . LEU A 1 216 ? -2.316 -14.544 6.987 1.00 94.62 216 LEU A C 1
ATOM 1675 O O . LEU A 1 216 ? -1.231 -14.155 7.425 1.00 94.62 216 LEU A O 1
ATOM 1679 N N . ALA A 1 217 ? -2.416 -15.537 6.100 1.00 93.88 217 ALA A N 1
ATOM 1680 C CA . ALA A 1 217 ? -1.253 -16.198 5.516 1.00 93.88 217 ALA A CA 1
ATOM 1681 C C . ALA A 1 217 ? -0.411 -15.216 4.687 1.00 93.88 217 ALA A C 1
ATOM 1683 O O . ALA A 1 217 ? 0.796 -15.107 4.913 1.00 93.88 217 ALA A O 1
ATOM 1684 N N . GLU A 1 218 ? -1.042 -14.445 3.799 1.00 94.00 218 GLU A N 1
ATOM 1685 C CA . GLU A 1 218 ? -0.337 -13.473 2.957 1.00 94.00 218 GLU A CA 1
ATOM 1686 C C . GLU A 1 218 ? 0.272 -12.323 3.760 1.00 94.00 218 GLU A C 1
ATOM 1688 O O . GLU A 1 218 ? 1.409 -11.923 3.499 1.00 94.00 218 GLU A O 1
ATOM 1693 N N . TYR A 1 219 ? -0.419 -11.834 4.792 1.00 94.38 219 TYR A N 1
ATOM 1694 C CA . TYR A 1 219 ? 0.139 -10.821 5.686 1.00 94.38 219 TYR A CA 1
ATOM 1695 C C . TYR A 1 219 ? 1.378 -11.316 6.432 1.00 94.38 219 TYR A C 1
ATOM 1697 O O . TYR A 1 219 ? 2.395 -10.624 6.454 1.00 94.38 219 TYR A O 1
ATOM 1705 N N . LYS A 1 220 ? 1.344 -12.534 6.986 1.00 91.56 220 LYS A N 1
ATOM 1706 C CA . LYS A 1 220 ? 2.508 -13.120 7.668 1.00 91.56 220 LYS A CA 1
ATOM 1707 C C . LYS A 1 220 ? 3.686 -13.333 6.723 1.00 91.56 220 LYS A C 1
ATOM 1709 O O . LYS A 1 220 ? 4.825 -13.065 7.106 1.00 91.56 220 LYS A O 1
ATOM 1714 N N . LEU A 1 221 ? 3.424 -13.775 5.491 1.00 90.75 221 LEU A N 1
ATOM 1715 C CA . LEU A 1 221 ? 4.459 -13.886 4.462 1.00 90.75 221 LEU A CA 1
ATOM 1716 C C . LEU A 1 221 ? 5.044 -12.516 4.107 1.00 90.75 221 LEU A C 1
ATOM 1718 O O . LEU A 1 221 ? 6.259 -12.392 3.986 1.00 90.75 221 LEU A O 1
ATOM 1722 N N . ALA A 1 222 ? 4.212 -11.478 3.991 1.00 89.69 222 ALA A N 1
ATOM 1723 C CA . ALA A 1 222 ? 4.681 -10.123 3.722 1.00 89.69 222 ALA A CA 1
ATOM 1724 C C . ALA A 1 222 ? 5.610 -9.598 4.832 1.00 89.69 222 ALA A C 1
ATOM 1726 O O . ALA A 1 222 ? 6.679 -9.074 4.519 1.00 89.69 222 ALA A O 1
ATOM 1727 N N . LEU A 1 223 ? 5.245 -9.778 6.109 1.00 88.44 223 LEU A N 1
ATOM 1728 C CA . LEU A 1 223 ? 6.099 -9.396 7.242 1.00 88.44 223 LEU A CA 1
ATOM 1729 C C . LEU A 1 223 ? 7.427 -10.168 7.222 1.00 88.44 223 LEU A C 1
ATOM 1731 O O . LEU A 1 223 ? 8.494 -9.566 7.317 1.00 88.44 223 LEU A O 1
ATOM 1735 N N . GLY A 1 224 ? 7.373 -11.489 7.013 1.00 86.88 224 GLY A N 1
ATOM 1736 C CA . GLY A 1 224 ? 8.557 -12.355 6.990 1.00 86.88 224 GLY A CA 1
ATOM 1737 C C . GLY A 1 224 ? 9.542 -12.080 5.847 1.00 86.88 224 GLY A C 1
ATOM 1738 O O . GLY A 1 224 ? 10.696 -12.495 5.934 1.00 86.88 224 GLY A O 1
ATOM 1739 N N . LEU A 1 225 ? 9.111 -11.380 4.793 1.00 83.06 225 LEU A N 1
ATOM 1740 C CA . LEU A 1 225 ? 9.928 -11.051 3.620 1.00 83.06 225 LEU A CA 1
ATOM 1741 C C . LEU A 1 225 ? 10.440 -9.597 3.607 1.00 83.06 225 LEU A C 1
ATOM 1743 O O . LEU A 1 225 ? 10.990 -9.161 2.598 1.00 83.06 225 LEU A O 1
ATOM 1747 N N . GLY A 1 226 ? 10.309 -8.852 4.710 1.00 76.38 226 GLY A N 1
ATOM 1748 C CA . GLY A 1 226 ? 10.898 -7.510 4.850 1.00 76.38 226 GLY A CA 1
ATOM 1749 C C . GLY A 1 226 ? 9.891 -6.360 4.875 1.00 76.38 226 GLY A C 1
ATOM 1750 O O . GLY A 1 226 ? 10.199 -5.260 4.417 1.00 76.38 226 GLY A O 1
ATOM 1751 N N . ARG A 1 227 ? 8.674 -6.611 5.373 1.00 78.50 227 ARG A N 1
ATOM 1752 C CA . ARG A 1 227 ? 7.701 -5.564 5.743 1.00 78.50 227 ARG A CA 1
ATOM 1753 C C . ARG A 1 227 ? 7.328 -5.622 7.223 1.00 78.50 227 ARG A C 1
ATOM 1755 O O . ARG A 1 227 ? 6.231 -5.217 7.584 1.00 78.50 227 ARG A O 1
ATOM 1762 N N . ASP A 1 228 ? 8.221 -6.138 8.056 1.00 76.12 228 ASP A N 1
ATOM 1763 C CA . ASP A 1 228 ? 8.080 -6.274 9.510 1.00 76.12 228 ASP A CA 1
ATOM 1764 C C . ASP A 1 228 ? 7.784 -4.952 10.236 1.00 76.12 228 ASP A C 1
ATOM 1766 O O . ASP A 1 228 ? 7.203 -4.963 11.311 1.00 76.12 228 ASP A O 1
ATOM 1770 N N . GLU A 1 229 ? 8.099 -3.809 9.628 1.00 78.06 229 GLU A N 1
ATOM 1771 C CA . GLU A 1 229 ? 7.774 -2.482 10.164 1.00 78.06 229 GLU A CA 1
ATOM 1772 C C . GLU A 1 229 ? 6.505 -1.856 9.541 1.00 78.06 229 GLU A C 1
ATOM 1774 O O . GLU A 1 229 ? 6.235 -0.669 9.729 1.00 78.06 229 GLU A O 1
ATOM 1779 N N . ASP A 1 230 ? 5.689 -2.597 8.776 1.00 85.88 230 ASP A N 1
ATOM 1780 C CA . ASP A 1 230 ? 4.445 -2.038 8.226 1.00 85.88 230 ASP A CA 1
ATOM 1781 C C . ASP A 1 230 ? 3.299 -2.088 9.247 1.00 85.88 230 ASP A C 1
ATOM 1783 O O . ASP A 1 230 ? 2.596 -3.092 9.402 1.00 85.88 230 ASP A O 1
ATOM 1787 N N . ALA A 1 231 ? 3.057 -0.942 9.889 1.00 89.88 231 ALA A N 1
ATOM 1788 C CA . ALA A 1 231 ? 1.983 -0.758 10.862 1.00 89.88 231 ALA A CA 1
ATOM 1789 C C . ALA A 1 231 ? 0.588 -1.159 10.342 1.00 89.88 231 ALA A C 1
ATOM 1791 O O . ALA A 1 231 ? -0.259 -1.611 11.117 1.00 89.88 231 ALA A O 1
ATOM 1792 N N . ARG A 1 232 ? 0.320 -1.023 9.036 1.00 91.19 232 ARG A N 1
ATOM 1793 C CA . ARG A 1 232 ? -0.986 -1.390 8.467 1.00 91.19 232 ARG A CA 1
ATOM 1794 C C . ARG A 1 232 ? -1.165 -2.901 8.413 1.00 91.19 232 ARG A C 1
ATOM 1796 O O . ARG A 1 232 ? -2.266 -3.370 8.676 1.00 91.19 232 ARG A O 1
ATOM 1803 N N . ILE A 1 233 ? -0.104 -3.650 8.101 1.00 93.12 233 ILE A N 1
ATOM 1804 C CA . ILE A 1 233 ? -0.159 -5.117 8.047 1.00 93.12 233 ILE A CA 1
ATOM 1805 C C . ILE A 1 233 ? -0.363 -5.684 9.454 1.00 93.12 233 ILE A C 1
ATOM 1807 O O . ILE A 1 233 ? -1.249 -6.511 9.648 1.00 93.12 233 ILE A O 1
ATOM 1811 N N . HIS A 1 234 ? 0.380 -5.185 10.445 1.00 95.25 234 HIS A N 1
ATOM 1812 C CA . HIS A 1 234 ? 0.186 -5.566 11.847 1.00 95.25 234 HIS A CA 1
ATOM 1813 C C . HIS A 1 234 ? -1.238 -5.271 12.342 1.00 95.25 234 HIS A C 1
ATOM 1815 O O . HIS A 1 234 ? -1.884 -6.136 12.932 1.00 95.25 234 HIS A O 1
ATOM 1821 N N . SER A 1 235 ? -1.788 -4.093 12.023 1.00 95.38 235 SER A N 1
ATOM 1822 C CA . SER A 1 235 ? -3.182 -3.776 12.362 1.00 95.38 235 SER A CA 1
ATOM 1823 C C . SER A 1 235 ? -4.186 -4.712 11.688 1.00 95.38 235 SER A C 1
ATOM 1825 O O . SER A 1 235 ? -5.125 -5.139 12.351 1.00 95.38 235 SER A O 1
ATOM 1827 N N . ALA A 1 236 ? -3.991 -5.062 10.412 1.00 94.88 236 ALA A N 1
ATOM 1828 C CA . ALA A 1 236 ? -4.884 -5.976 9.698 1.00 94.88 236 ALA A CA 1
ATOM 1829 C C . ALA A 1 236 ? -4.851 -7.398 10.292 1.00 94.88 236 ALA A C 1
ATOM 1831 O O . ALA A 1 236 ? -5.893 -8.025 10.489 1.00 94.88 236 ALA A O 1
ATOM 1832 N N . ILE A 1 237 ? -3.666 -7.896 10.669 1.00 96.06 237 ILE A N 1
ATOM 1833 C CA . ILE A 1 237 ? -3.537 -9.161 11.410 1.00 96.06 237 ILE A CA 1
ATOM 1834 C C . ILE A 1 237 ? -4.278 -9.067 12.753 1.00 96.06 237 ILE A C 1
ATOM 1836 O O . ILE A 1 237 ? -5.043 -9.973 13.095 1.00 96.06 237 ILE A O 1
ATOM 1840 N N . GLY A 1 238 ? -4.095 -7.968 13.493 1.00 96.00 238 GLY A N 1
ATOM 1841 C CA . GLY A 1 238 ? -4.803 -7.703 14.745 1.00 96.00 238 GLY A CA 1
ATOM 1842 C C . GLY A 1 238 ? -6.326 -7.726 14.581 1.00 96.00 238 GLY A C 1
ATOM 1843 O O . GLY A 1 238 ? -7.021 -8.356 15.380 1.00 96.00 238 GLY A O 1
ATOM 1844 N N . ASP A 1 239 ? -6.848 -7.129 13.505 1.00 94.94 239 ASP A N 1
ATOM 1845 C CA . ASP A 1 239 ? -8.280 -7.113 13.188 1.00 94.94 239 ASP A CA 1
ATOM 1846 C C . ASP A 1 239 ? -8.827 -8.523 12.928 1.00 94.94 239 ASP A C 1
ATOM 1848 O O . ASP A 1 239 ? -9.879 -8.893 13.467 1.00 94.94 239 ASP A O 1
ATOM 1852 N N . ILE A 1 240 ? -8.091 -9.344 12.172 1.00 95.12 240 ILE A N 1
ATOM 1853 C CA . ILE A 1 240 ? -8.442 -10.747 11.920 1.00 95.12 240 ILE A CA 1
ATOM 1854 C C . ILE A 1 240 ? -8.463 -11.550 13.231 1.00 95.12 240 ILE A C 1
ATOM 1856 O O . ILE A 1 240 ? -9.440 -12.250 13.510 1.00 95.12 240 ILE A O 1
ATOM 1860 N N . LEU A 1 241 ? -7.428 -11.418 14.066 1.00 95.50 241 LEU A N 1
ATOM 1861 C CA . LEU A 1 241 ? -7.313 -12.137 15.342 1.00 95.50 241 LEU A CA 1
ATOM 1862 C C . LEU A 1 241 ? -8.380 -11.711 16.354 1.00 95.50 241 LEU A C 1
ATOM 1864 O O . LEU A 1 241 ? -8.939 -12.541 17.076 1.00 95.50 241 LEU A O 1
ATOM 1868 N N . ARG A 1 242 ? -8.715 -10.418 16.391 1.00 94.31 242 ARG A N 1
ATOM 1869 C CA . ARG A 1 242 ? -9.795 -9.896 17.232 1.00 94.31 242 ARG A CA 1
ATOM 1870 C C . ARG A 1 242 ? -11.133 -10.512 16.832 1.00 94.31 242 ARG A C 1
ATOM 1872 O O . ARG A 1 242 ? -11.894 -10.923 17.705 1.00 94.31 242 ARG A O 1
ATOM 1879 N N . ARG A 1 243 ? -11.411 -10.617 15.527 1.00 90.94 243 ARG A N 1
ATOM 1880 C CA . ARG A 1 243 ? -12.634 -11.251 15.000 1.00 90.94 243 ARG A CA 1
ATOM 1881 C C . ARG A 1 243 ? -12.709 -12.744 15.320 1.00 90.94 243 ARG A C 1
ATOM 1883 O O . ARG A 1 243 ? -13.809 -13.249 15.511 1.00 90.94 243 ARG A O 1
ATOM 1890 N N . SER A 1 244 ? -11.572 -13.433 15.423 1.00 90.81 244 SER A N 1
ATOM 1891 C CA . SER A 1 244 ? -11.516 -14.837 15.850 1.00 90.81 244 SER A CA 1
ATOM 1892 C C . SER A 1 244 ? -11.506 -15.026 17.375 1.00 90.81 244 SER A C 1
ATOM 1894 O O . SER A 1 244 ? -11.360 -16.153 17.841 1.00 90.81 244 SER A O 1
ATOM 1896 N N . GLY A 1 245 ? -11.618 -13.950 18.164 1.00 91.81 245 GLY A N 1
ATOM 1897 C CA . GLY A 1 245 ? -11.605 -13.997 19.631 1.00 91.81 245 GLY A CA 1
ATOM 1898 C C . GLY A 1 245 ? -10.219 -14.188 20.259 1.00 91.81 245 GLY A C 1
ATOM 1899 O O . GLY A 1 245 ? -10.112 -14.307 21.478 1.00 91.81 245 GLY A O 1
ATOM 1900 N N . ALA A 1 246 ? -9.143 -14.175 19.467 1.00 95.44 246 ALA A N 1
ATOM 1901 C CA . ALA A 1 246 ? -7.767 -14.296 19.944 1.00 95.44 246 ALA A CA 1
ATOM 1902 C C . ALA A 1 246 ? -7.253 -12.944 20.480 1.00 95.44 246 ALA A C 1
ATOM 1904 O O . ALA A 1 246 ? -6.301 -12.368 19.956 1.00 95.44 246 ALA A O 1
ATOM 1905 N N . LEU A 1 247 ? -7.915 -12.422 21.518 1.00 94.75 247 LEU A N 1
ATOM 1906 C CA . LEU A 1 247 ? -7.739 -11.050 22.014 1.00 94.75 247 LEU A CA 1
ATOM 1907 C C . LEU A 1 247 ? -6.302 -10.735 22.453 1.00 94.75 247 LEU A C 1
ATOM 1909 O O . LEU A 1 247 ? -5.806 -9.651 22.168 1.00 94.75 247 LEU A O 1
ATOM 1913 N N . GLU A 1 248 ? -5.614 -11.681 23.095 1.00 95.50 248 GLU A N 1
ATOM 1914 C CA . GLU A 1 248 ? -4.214 -11.505 23.504 1.00 95.50 248 GLU A CA 1
ATOM 1915 C C . GLU A 1 248 ? -3.280 -11.307 22.308 1.00 95.50 248 GLU A C 1
ATOM 1917 O O . GLU A 1 248 ? -2.468 -10.385 22.289 1.00 95.50 248 GLU A O 1
ATOM 1922 N N . GLN A 1 249 ? -3.435 -12.145 21.284 1.00 96.19 249 GLN A N 1
ATOM 1923 C CA . GLN A 1 249 ? -2.625 -12.065 20.072 1.00 96.19 249 GLN A CA 1
ATOM 1924 C C . GLN A 1 249 ? -2.972 -10.805 19.274 1.00 96.19 249 GLN A C 1
ATOM 1926 O O . GLN A 1 249 ? -2.079 -10.150 18.751 1.00 96.19 249 GLN A O 1
ATOM 1931 N N . ALA A 1 250 ? -4.253 -10.425 19.234 1.00 97.38 250 ALA A N 1
ATOM 1932 C CA . ALA A 1 250 ? -4.685 -9.184 18.605 1.00 97.38 250 ALA A CA 1
ATOM 1933 C C . ALA A 1 250 ? -4.047 -7.952 19.268 1.00 97.38 250 ALA A C 1
ATOM 1935 O O . ALA A 1 250 ? -3.539 -7.084 18.564 1.00 97.38 250 ALA A O 1
ATOM 1936 N N . ALA A 1 251 ? -4.027 -7.888 20.606 1.00 97.00 251 ALA A N 1
ATOM 1937 C CA . ALA A 1 251 ? -3.380 -6.798 21.339 1.00 97.00 251 ALA A CA 1
ATOM 1938 C C . ALA A 1 251 ? -1.888 -6.688 20.992 1.00 97.00 251 ALA A C 1
ATOM 1940 O O . ALA A 1 251 ? -1.430 -5.601 20.649 1.00 97.00 251 ALA A O 1
ATOM 1941 N N . ALA A 1 252 ? -1.165 -7.813 20.993 1.00 96.69 252 ALA A N 1
ATOM 1942 C CA . ALA A 1 252 ? 0.254 -7.844 20.642 1.00 96.69 252 ALA A CA 1
ATOM 1943 C C . ALA A 1 252 ? 0.520 -7.332 19.213 1.00 96.69 252 ALA A C 1
ATOM 1945 O O . ALA A 1 252 ? 1.478 -6.600 18.980 1.00 96.69 252 ALA A O 1
ATOM 1946 N N . GLU A 1 253 ? -0.340 -7.666 18.250 1.00 96.94 253 GLU A N 1
ATOM 1947 C CA . GLU A 1 253 ? -0.200 -7.191 16.868 1.00 96.94 253 GLU A CA 1
ATOM 1948 C C . GLU A 1 253 ? -0.495 -5.689 16.737 1.00 96.94 253 GLU A C 1
ATOM 1950 O O . GLU A 1 253 ? 0.228 -4.980 16.038 1.00 96.94 253 GLU A O 1
ATOM 1955 N N . TYR A 1 254 ? -1.482 -5.146 17.458 1.00 97.38 254 TYR A N 1
ATOM 1956 C CA . TYR A 1 254 ? -1.667 -3.689 17.493 1.00 97.38 254 TYR A CA 1
ATOM 1957 C C . TYR A 1 254 ? -0.503 -2.971 18.189 1.00 97.38 254 TYR A C 1
ATOM 1959 O O . TYR A 1 254 ? -0.110 -1.896 17.745 1.00 97.38 254 TYR A O 1
ATOM 1967 N N . GLU A 1 255 ? 0.094 -3.553 19.230 1.00 96.50 255 GLU A N 1
ATOM 1968 C CA . GLU A 1 255 ? 1.311 -3.015 19.851 1.00 96.50 255 GLU A CA 1
ATOM 1969 C C . GLU A 1 255 ? 2.485 -2.992 18.862 1.00 96.50 255 GLU A C 1
ATOM 1971 O O . GLU A 1 255 ? 3.190 -1.986 18.782 1.00 96.50 255 GLU A O 1
ATOM 1976 N N . MET A 1 256 ? 2.648 -4.033 18.037 1.00 95.62 256 MET A N 1
ATOM 1977 C CA . MET A 1 256 ? 3.628 -4.034 16.943 1.00 95.62 256 MET A CA 1
ATOM 1978 C C . MET A 1 256 ? 3.328 -2.950 15.900 1.00 95.62 256 MET A C 1
ATOM 1980 O O . MET A 1 256 ? 4.239 -2.242 15.467 1.00 95.62 256 MET A O 1
ATOM 1984 N N . ALA A 1 257 ? 2.055 -2.739 15.548 1.00 95.81 257 ALA A N 1
ATOM 1985 C CA . ALA A 1 257 ? 1.665 -1.641 14.664 1.00 95.81 257 ALA A CA 1
ATOM 1986 C C . ALA A 1 257 ? 2.038 -0.265 15.244 1.00 95.81 257 ALA A C 1
ATOM 1988 O O . ALA A 1 257 ? 2.471 0.628 14.514 1.00 95.81 257 ALA A O 1
ATOM 1989 N N . LEU A 1 258 ? 1.894 -0.094 16.559 1.00 95.31 258 LEU A N 1
ATOM 1990 C CA . LEU A 1 258 ? 2.234 1.137 17.271 1.00 95.31 258 LEU A CA 1
ATOM 1991 C C . LEU A 1 258 ? 3.738 1.307 17.497 1.00 95.31 258 LEU A C 1
ATOM 1993 O O . LEU A 1 258 ? 4.207 2.441 17.563 1.00 95.31 258 LEU A O 1
ATOM 1997 N N . LEU A 1 259 ? 4.499 0.216 17.574 1.00 95.31 259 LEU A N 1
ATOM 1998 C CA . LEU A 1 259 ? 5.959 0.263 17.565 1.00 95.31 259 LEU A CA 1
ATOM 1999 C C . LEU A 1 259 ? 6.468 0.792 16.218 1.00 95.31 259 LEU A C 1
ATOM 2001 O O . LEU A 1 259 ? 7.321 1.676 16.189 1.00 95.31 259 LEU A O 1
ATOM 2005 N N . ALA A 1 260 ? 5.895 0.292 15.121 1.00 91.62 260 ALA A N 1
ATOM 2006 C CA . ALA A 1 260 ? 6.196 0.733 13.764 1.00 91.62 260 ALA A CA 1
ATOM 2007 C C . ALA A 1 260 ? 5.756 2.183 13.495 1.00 91.62 260 ALA A C 1
ATOM 2009 O O . ALA A 1 260 ? 6.478 2.966 12.879 1.00 91.62 260 ALA A O 1
ATOM 2010 N N . ASN A 1 261 ? 4.564 2.567 13.960 1.00 93.88 261 ASN A N 1
ATOM 2011 C CA . ASN A 1 261 ? 4.066 3.933 13.850 1.00 93.88 261 ASN A CA 1
ATOM 2012 C C . ASN A 1 261 ? 3.299 4.352 15.118 1.00 93.88 261 ASN A C 1
ATOM 2014 O O . ASN A 1 261 ? 2.083 4.145 15.208 1.00 93.88 261 ASN A O 1
ATOM 2018 N N . PRO A 1 262 ? 3.958 5.055 16.060 1.00 95.19 262 PRO A N 1
ATOM 2019 C CA . PRO A 1 262 ? 3.331 5.491 17.312 1.00 95.19 262 PRO A CA 1
ATOM 2020 C C . PRO A 1 262 ? 2.142 6.445 17.138 1.00 95.19 262 PRO A C 1
ATOM 2022 O O . PRO A 1 262 ? 1.336 6.608 18.059 1.00 95.19 262 PRO A O 1
ATOM 2025 N N . ARG A 1 263 ? 2.033 7.096 15.970 1.00 95.56 263 ARG A N 1
ATOM 2026 C CA . ARG A 1 263 ? 0.950 8.025 15.613 1.00 95.56 263 ARG A CA 1
ATOM 2027 C C . ARG A 1 263 ? -0.144 7.367 14.766 1.00 95.56 263 ARG A C 1
ATOM 2029 O O . ARG A 1 263 ? -0.969 8.072 14.187 1.00 95.56 263 ARG A O 1
ATOM 2036 N N . TYR A 1 264 ? -0.187 6.038 14.682 1.00 94.81 264 TYR A N 1
ATOM 2037 C CA . TYR A 1 264 ? -1.227 5.333 13.938 1.00 94.81 264 TYR A CA 1
ATOM 2038 C C . TYR A 1 264 ? -2.525 5.225 14.753 1.00 94.81 264 TYR A C 1
ATOM 2040 O O . TYR A 1 264 ? -2.768 4.250 15.461 1.00 94.81 264 TYR A O 1
ATOM 2048 N N . ALA A 1 265 ? -3.373 6.256 14.664 1.00 95.69 265 ALA A N 1
ATOM 2049 C CA . ALA A 1 265 ? -4.613 6.352 15.440 1.00 95.69 265 ALA A CA 1
ATOM 2050 C C . ALA A 1 265 ? -5.565 5.138 15.311 1.00 95.69 265 ALA A C 1
ATOM 2052 O O . ALA A 1 265 ? -6.099 4.723 16.343 1.00 95.69 265 ALA A O 1
ATOM 2053 N N . PRO A 1 266 ? -5.752 4.510 14.127 1.00 95.62 266 PRO A N 1
ATOM 2054 C CA . PRO A 1 266 ? -6.563 3.295 14.011 1.00 95.62 266 PRO A CA 1
ATOM 2055 C C . PRO A 1 266 ? -6.095 2.150 14.919 1.00 95.62 266 PRO A C 1
ATOM 2057 O O . PRO A 1 266 ? -6.926 1.492 15.541 1.00 95.62 266 PRO A O 1
ATOM 2060 N N . ALA A 1 267 ? -4.780 1.948 15.070 1.00 96.44 267 ALA A N 1
ATOM 2061 C CA . ALA A 1 267 ? -4.250 0.907 15.951 1.00 96.44 267 ALA A CA 1
ATOM 2062 C C . ALA A 1 267 ? -4.522 1.208 17.434 1.00 96.44 267 ALA A C 1
ATOM 2064 O O . ALA A 1 267 ? -4.879 0.296 18.172 1.00 96.44 267 ALA A O 1
ATOM 2065 N N . HIS A 1 268 ? -4.459 2.475 17.865 1.00 98.12 268 HIS A N 1
ATOM 2066 C CA . HIS A 1 268 ? -4.859 2.872 19.226 1.00 98.12 268 HIS A CA 1
ATOM 2067 C C . HIS A 1 268 ? -6.350 2.614 19.492 1.00 98.12 268 HIS A C 1
ATOM 2069 O O . HIS A 1 268 ? -6.707 2.063 20.532 1.00 98.12 268 HIS A O 1
ATOM 2075 N N . ILE A 1 269 ? -7.233 2.963 18.547 1.00 98.00 269 ILE A N 1
ATOM 2076 C CA . ILE A 1 269 ? -8.674 2.671 18.662 1.00 98.00 269 ILE A CA 1
ATOM 2077 C C . ILE A 1 269 ? -8.901 1.161 18.770 1.00 98.00 269 ILE A C 1
ATOM 2079 O O . ILE A 1 269 ? -9.628 0.695 19.647 1.00 98.00 269 ILE A O 1
ATOM 2083 N N . ASN A 1 270 ? -8.272 0.383 17.894 1.00 97.88 270 ASN A N 1
ATOM 2084 C CA . ASN A 1 270 ? -8.490 -1.054 17.847 1.00 97.88 270 ASN A CA 1
ATOM 2085 C C . ASN A 1 270 ? -7.889 -1.795 19.050 1.00 97.88 270 ASN A C 1
ATOM 2087 O O . ASN A 1 270 ? -8.535 -2.704 19.574 1.00 97.88 270 ASN A O 1
ATOM 2091 N N . LEU A 1 271 ? -6.734 -1.361 19.560 1.00 98.00 271 LEU A N 1
ATOM 2092 C CA . LEU A 1 271 ? -6.180 -1.851 20.823 1.00 98.00 271 LEU A CA 1
ATOM 2093 C C . LEU A 1 271 ? -7.137 -1.567 21.990 1.00 98.00 271 LEU A C 1
ATOM 2095 O O . LEU A 1 271 ? -7.413 -2.453 22.802 1.00 98.00 271 LEU A O 1
ATOM 2099 N N . GLY A 1 272 ? -7.740 -0.373 22.023 1.00 97.81 272 GLY A N 1
ATOM 2100 C CA . GLY A 1 272 ? -8.786 -0.044 22.990 1.00 97.81 272 GLY A CA 1
ATOM 2101 C C . GLY A 1 272 ? -10.006 -0.966 22.887 1.00 97.81 272 GLY A C 1
ATOM 2102 O O . GLY A 1 272 ? -10.506 -1.450 23.907 1.00 97.81 272 GLY A O 1
ATOM 2103 N N . ASN A 1 273 ? -10.446 -1.284 21.664 1.00 97.62 273 ASN A N 1
ATOM 2104 C CA . ASN A 1 273 ? -11.559 -2.209 21.421 1.00 97.62 273 ASN A CA 1
ATOM 2105 C C . ASN A 1 273 ? -11.239 -3.627 21.926 1.00 97.62 273 ASN A C 1
ATOM 2107 O O . ASN A 1 273 ? -12.098 -4.287 22.522 1.00 97.62 273 ASN A O 1
ATOM 2111 N N . VAL A 1 274 ? -10.004 -4.097 21.709 1.00 97.62 274 VAL A N 1
ATOM 2112 C CA . VAL A 1 274 ? -9.522 -5.381 22.237 1.00 97.62 274 VAL A CA 1
ATOM 2113 C C . VAL A 1 274 ? -9.531 -5.370 23.759 1.00 97.62 274 VAL A C 1
ATOM 2115 O O . VAL A 1 274 ? -10.067 -6.296 24.363 1.00 97.62 274 VAL A O 1
ATOM 2118 N N . HIS A 1 275 ? -9.004 -4.322 24.392 1.00 97.69 275 HIS A N 1
ATOM 2119 C CA . HIS A 1 275 ? -8.987 -4.216 25.848 1.00 97.69 275 HIS A CA 1
ATOM 2120 C C . HIS A 1 275 ? -10.389 -4.180 26.461 1.00 97.69 275 HIS A C 1
ATOM 2122 O O . HIS A 1 275 ? -10.606 -4.849 27.469 1.00 97.69 275 HIS A O 1
ATOM 2128 N N . LEU A 1 276 ? -11.361 -3.499 25.843 1.00 95.88 276 LEU A N 1
ATOM 2129 C CA . LEU A 1 276 ? -12.760 -3.578 26.289 1.00 95.88 276 LEU A CA 1
ATOM 2130 C C . LEU A 1 276 ? -13.323 -4.991 26.179 1.00 95.88 276 LEU A C 1
ATOM 2132 O O . LEU A 1 276 ? -13.916 -5.489 27.133 1.00 95.88 276 LEU A O 1
ATOM 2136 N N . SER A 1 277 ? -13.098 -5.649 25.041 1.00 94.62 277 SER A N 1
ATOM 2137 C CA . SER A 1 277 ? -13.548 -7.031 24.822 1.00 94.62 277 SER A CA 1
ATOM 2138 C C . SER A 1 277 ? -12.897 -8.001 25.813 1.00 94.62 277 SER A C 1
ATOM 2140 O O . SER A 1 277 ? -13.498 -8.999 26.200 1.00 94.62 277 SER A O 1
ATOM 2142 N N . TRP A 1 278 ? -11.682 -7.681 26.264 1.00 93.38 278 TRP A N 1
ATOM 2143 C CA . TRP A 1 278 ? -10.919 -8.449 27.242 1.00 93.38 278 TRP A CA 1
ATOM 2144 C C . TRP A 1 278 ? -11.143 -7.997 28.697 1.00 93.38 278 TRP A C 1
ATOM 2146 O O . TRP A 1 278 ? -10.375 -8.377 29.577 1.00 93.38 278 TRP A O 1
ATOM 2156 N N . GLN A 1 279 ? -12.177 -7.190 28.966 1.00 94.50 279 GLN A N 1
ATOM 2157 C CA . GLN A 1 279 ? -12.534 -6.697 30.306 1.00 94.50 279 GLN A CA 1
ATOM 2158 C C . GLN A 1 279 ? -11.408 -5.916 31.014 1.00 94.50 279 GLN A C 1
ATOM 2160 O O . GLN A 1 279 ? -11.250 -5.992 32.230 1.00 94.50 279 GLN A O 1
ATOM 2165 N N . ARG A 1 280 ? -10.633 -5.130 30.256 1.00 96.56 280 ARG A N 1
ATOM 2166 C CA . ARG A 1 280 ? -9.582 -4.220 30.755 1.00 96.56 280 ARG A CA 1
ATOM 2167 C C . ARG A 1 280 ? -9.898 -2.759 30.409 1.00 96.56 280 ARG A C 1
ATOM 2169 O O . ARG A 1 280 ? -9.190 -2.139 29.609 1.00 96.56 280 ARG A O 1
ATOM 2176 N N . PRO A 1 281 ? -10.988 -2.197 30.947 1.00 97.06 281 PRO A N 1
ATOM 2177 C CA . PRO A 1 281 ? -11.485 -0.895 30.520 1.00 97.06 281 PRO A CA 1
ATOM 2178 C C . PRO A 1 281 ? -10.551 0.286 30.814 1.00 97.06 281 PRO A C 1
ATOM 2180 O O . PRO A 1 281 ? -10.561 1.259 30.063 1.00 97.06 281 PRO A O 1
ATOM 2183 N N . GLU A 1 282 ? -9.681 0.206 31.820 1.00 97.88 282 GLU A N 1
ATOM 2184 C CA . GLU A 1 282 ? -8.672 1.236 32.091 1.00 97.88 282 GLU A CA 1
ATOM 2185 C C . GLU A 1 282 ? -7.646 1.347 30.957 1.00 97.88 282 GLU A C 1
ATOM 2187 O O . GLU A 1 282 ? -7.318 2.456 30.527 1.00 97.88 282 GLU A O 1
ATOM 2192 N N . LEU A 1 283 ? -7.172 0.211 30.432 1.00 97.75 283 LEU A N 1
ATOM 2193 C CA . LEU A 1 283 ? -6.259 0.181 29.283 1.00 97.75 283 LEU A CA 1
ATOM 2194 C C . LEU A 1 283 ? -6.955 0.667 28.008 1.00 97.75 283 LEU A C 1
ATOM 2196 O O . LEU A 1 283 ? -6.349 1.355 27.183 1.00 97.75 283 LEU A O 1
ATOM 2200 N N . ALA A 1 284 ? -8.250 0.374 27.866 1.00 98.25 284 ALA A N 1
ATOM 2201 C CA . ALA A 1 284 ? -9.035 0.893 26.757 1.00 98.25 284 ALA A CA 1
ATOM 2202 C C . ALA A 1 284 ? -9.141 2.424 26.788 1.00 98.25 284 ALA A C 1
ATOM 2204 O O . ALA A 1 284 ? -8.879 3.073 25.778 1.00 98.25 284 ALA A O 1
ATOM 2205 N N . VAL A 1 285 ? -9.441 3.012 27.954 1.00 98.56 285 VAL A N 1
ATOM 2206 C CA . VAL A 1 285 ? -9.467 4.474 28.142 1.00 98.56 285 VAL A CA 1
ATOM 2207 C C . VAL A 1 285 ? -8.132 5.110 27.747 1.00 98.56 285 VAL A C 1
ATOM 2209 O O . VAL A 1 285 ? -8.131 6.125 27.050 1.00 98.56 285 VAL A O 1
ATOM 2212 N N . GLN A 1 286 ? -7.002 4.523 28.160 1.00 98.06 286 GLN A N 1
ATOM 2213 C CA . GLN A 1 286 ? -5.671 5.019 27.785 1.00 98.06 286 GLN A CA 1
ATOM 2214 C C . GLN A 1 286 ? -5.469 4.994 26.266 1.00 98.06 286 GLN A C 1
ATOM 2216 O O . GLN A 1 286 ? -5.055 5.996 25.683 1.00 98.06 286 GLN A O 1
ATOM 2221 N N . SER A 1 287 ? -5.834 3.883 25.623 1.00 98.19 287 SER A N 1
ATOM 2222 C CA . SER A 1 287 ? -5.688 3.705 24.176 1.00 98.19 287 SER A CA 1
ATOM 2223 C C . SER A 1 287 ? -6.533 4.717 23.390 1.00 98.19 287 SER A C 1
ATOM 2225 O O . SER A 1 287 ? -6.023 5.400 22.504 1.00 98.19 287 SER A O 1
ATOM 2227 N N . TYR A 1 288 ? -7.805 4.918 23.758 1.00 98.56 288 TYR A N 1
ATOM 2228 C CA . TYR A 1 288 ? -8.655 5.907 23.082 1.00 98.56 288 TYR A CA 1
ATOM 2229 C C . TYR A 1 288 ? -8.185 7.344 23.296 1.00 98.56 288 TYR A C 1
ATOM 2231 O O . TYR A 1 288 ? -8.207 8.135 22.356 1.00 98.56 288 TYR A O 1
ATOM 2239 N N . ARG A 1 289 ? -7.716 7.693 24.501 1.00 98.31 289 ARG A N 1
ATOM 2240 C CA . ARG A 1 289 ? -7.129 9.018 24.751 1.00 98.31 289 ARG A CA 1
ATOM 2241 C C . ARG A 1 289 ? -5.908 9.251 23.873 1.00 98.31 289 ARG A C 1
ATOM 2243 O O . ARG A 1 289 ? -5.800 10.317 23.278 1.00 98.31 289 ARG A O 1
ATOM 2250 N N . ARG A 1 290 ? -5.053 8.241 23.700 1.00 98.19 290 ARG A N 1
ATOM 2251 C CA . ARG A 1 290 ? -3.896 8.342 22.808 1.00 98.19 290 ARG A CA 1
ATOM 2252 C C . ARG A 1 290 ? -4.295 8.519 21.340 1.00 98.19 290 ARG A C 1
ATOM 2254 O O . ARG A 1 290 ? -3.661 9.301 20.637 1.00 98.19 290 ARG A O 1
ATOM 2261 N N . ALA A 1 291 ? -5.369 7.869 20.885 1.00 98.00 291 ALA A N 1
ATOM 2262 C CA . ALA A 1 291 ? -5.943 8.135 19.562 1.00 98.00 291 ALA A CA 1
ATOM 2263 C C . ALA A 1 291 ? -6.429 9.592 19.426 1.00 98.00 291 ALA A C 1
ATOM 2265 O O . ALA A 1 291 ? -6.152 10.240 18.419 1.00 98.00 291 ALA A O 1
ATOM 2266 N N . LEU A 1 292 ? -7.098 10.124 20.454 1.00 98.00 292 LEU A N 1
ATOM 2267 C CA . LEU A 1 292 ? -7.619 11.497 20.480 1.00 98.00 292 LEU A CA 1
ATOM 2268 C C . LEU A 1 292 ? -6.531 12.573 20.617 1.00 98.00 292 LEU A C 1
ATOM 2270 O O . LEU A 1 292 ? -6.724 13.693 20.157 1.00 98.00 292 LEU A O 1
ATOM 2274 N N . GLU A 1 293 ? -5.379 12.250 21.205 1.00 97.81 293 GLU A N 1
ATOM 2275 C CA . GLU A 1 293 ? -4.192 13.117 21.174 1.00 97.81 293 GLU A CA 1
ATOM 2276 C C . GLU A 1 293 ? -3.621 13.255 19.754 1.00 97.81 293 GLU A C 1
ATOM 2278 O O . GLU A 1 293 ? -3.047 14.289 19.415 1.00 97.81 293 GLU A O 1
ATOM 2283 N N . ILE A 1 294 ? -3.764 12.216 18.922 1.00 97.19 294 ILE A N 1
ATOM 2284 C CA . ILE A 1 294 ? -3.316 12.230 17.525 1.00 97.19 294 ILE A CA 1
ATOM 2285 C C . ILE A 1 294 ? -4.305 13.005 16.654 1.00 97.19 294 ILE A C 1
ATOM 2287 O O . ILE A 1 294 ? -3.880 13.853 15.869 1.00 97.19 294 ILE A O 1
ATOM 2291 N N . ASP A 1 295 ? -5.598 12.707 16.786 1.00 96.75 295 ASP A N 1
ATOM 2292 C CA . ASP A 1 295 ? -6.679 13.429 16.118 1.00 96.75 295 ASP A CA 1
ATOM 2293 C C . ASP A 1 295 ? -7.888 13.595 17.064 1.00 96.75 295 ASP A C 1
ATOM 2295 O O . ASP A 1 295 ? -8.647 12.645 17.296 1.00 96.75 295 ASP A O 1
ATOM 2299 N N . PRO A 1 296 ? -8.114 14.818 17.583 1.00 96.94 296 PRO A N 1
ATOM 2300 C CA . PRO A 1 296 ? -9.218 15.108 18.494 1.00 96.94 296 PRO A CA 1
ATOM 2301 C C . PRO A 1 296 ? -10.620 14.968 17.887 1.00 96.94 296 PRO A C 1
ATOM 2303 O O . PRO A 1 296 ? -11.599 15.004 18.635 1.00 96.94 296 PRO A O 1
ATOM 2306 N N . LYS A 1 297 ? -10.754 14.852 16.558 1.00 96.06 297 LYS A N 1
ATOM 2307 C CA . LYS A 1 297 ? -12.048 14.777 15.855 1.00 96.06 297 LYS A CA 1
ATOM 2308 C C . LYS A 1 297 ? -12.486 13.347 15.532 1.00 96.06 297 LYS A C 1
ATOM 2310 O O . LYS A 1 297 ? -13.515 13.160 14.883 1.00 96.06 297 LYS A O 1
ATOM 2315 N N . LEU A 1 298 ? -11.755 12.333 15.998 1.00 96.81 298 LEU A N 1
ATOM 2316 C CA . LEU A 1 298 ? -12.112 10.929 15.785 1.00 96.81 298 LEU A CA 1
ATOM 2317 C C . LEU A 1 298 ? -13.392 10.561 16.547 1.00 96.81 298 LEU A C 1
ATOM 2319 O O . LEU A 1 298 ? -13.357 10.167 17.714 1.00 96.81 298 LEU A O 1
ATOM 2323 N N . LEU A 1 299 ? -14.530 10.641 15.851 1.00 97.12 299 LEU A N 1
ATOM 2324 C CA . LEU A 1 299 ? -15.859 10.334 16.388 1.00 97.12 299 LEU A CA 1
ATOM 2325 C C . LEU A 1 299 ? -15.917 8.943 17.040 1.00 97.12 299 LEU A C 1
ATOM 2327 O O . LEU A 1 299 ? -16.431 8.793 18.146 1.00 97.12 299 LEU A O 1
ATOM 2331 N N . GLN A 1 300 ? -15.334 7.935 16.382 1.00 96.94 300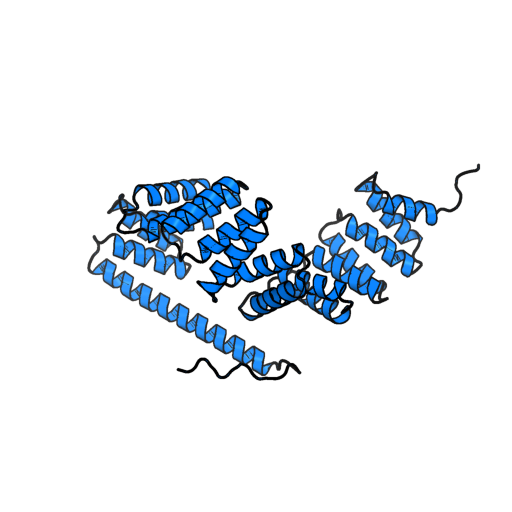 GLN A N 1
ATOM 2332 C CA . GLN A 1 300 ? -15.282 6.565 16.897 1.00 96.94 300 GLN A CA 1
ATOM 2333 C C . GLN A 1 300 ? -14.496 6.467 18.214 1.00 96.94 300 GLN A C 1
ATOM 2335 O O . GLN A 1 300 ? -14.909 5.745 19.119 1.00 96.94 300 GLN A O 1
ATOM 2340 N N . ALA A 1 301 ? -13.385 7.200 18.344 1.00 97.44 301 ALA A N 1
ATOM 2341 C CA . ALA A 1 301 ? -12.560 7.169 19.548 1.00 97.44 301 ALA A CA 1
ATOM 2342 C C . ALA A 1 301 ? -13.280 7.817 20.740 1.00 97.44 301 ALA A C 1
ATOM 2344 O O . ALA A 1 301 ? -13.261 7.251 21.831 1.00 97.44 301 ALA A O 1
ATOM 2345 N N . HIS A 1 302 ? -13.971 8.947 20.529 1.00 98.31 302 HIS A N 1
ATOM 2346 C CA . HIS A 1 302 ? -14.826 9.558 21.557 1.00 98.31 302 HIS A CA 1
ATOM 2347 C C . HIS A 1 302 ? -15.945 8.610 21.985 1.00 98.31 302 HIS A C 1
ATOM 2349 O O . HIS A 1 302 ? -16.110 8.343 23.174 1.00 98.31 302 HIS A O 1
ATOM 2355 N N . PHE A 1 303 ? -16.687 8.039 21.035 1.00 98.25 303 PHE A N 1
ATOM 2356 C CA . PHE A 1 303 ? -17.793 7.150 21.381 1.00 98.25 303 PHE A CA 1
ATOM 2357 C C . PHE A 1 303 ? -17.312 5.937 22.189 1.00 98.25 303 PHE A C 1
ATOM 2359 O O . PHE A 1 303 ? -17.859 5.639 23.253 1.00 98.25 303 PHE A O 1
ATOM 2366 N N . ASN A 1 304 ? -16.236 5.285 21.742 1.00 98.31 304 ASN A N 1
ATOM 2367 C CA . ASN A 1 304 ? -15.696 4.112 22.422 1.00 98.31 304 ASN A CA 1
ATOM 2368 C C . ASN A 1 304 ? -15.068 4.457 23.783 1.00 98.31 304 ASN A C 1
ATOM 2370 O O . ASN A 1 304 ? -15.175 3.661 24.720 1.00 98.31 304 ASN A O 1
ATOM 2374 N N . LEU A 1 305 ? -14.484 5.652 23.934 1.00 98.50 305 LEU A N 1
ATOM 2375 C CA . LEU A 1 305 ? -14.040 6.174 25.227 1.00 98.50 305 LEU A CA 1
ATOM 2376 C C . LEU A 1 305 ? -15.219 6.347 26.192 1.00 98.50 305 LEU A C 1
ATOM 2378 O O . LEU A 1 305 ? -15.120 5.927 27.344 1.00 98.50 305 LEU A O 1
ATOM 2382 N N . GLY A 1 306 ? -16.348 6.892 25.730 1.00 98.00 306 GLY A N 1
ATOM 2383 C CA . GLY A 1 306 ? -17.569 6.997 26.530 1.00 98.00 306 GLY A CA 1
ATOM 2384 C C . GLY A 1 306 ? -18.056 5.631 27.023 1.00 98.00 306 GLY A C 1
ATOM 2385 O O . GLY A 1 306 ? -18.297 5.453 28.217 1.00 98.00 306 GLY A O 1
ATOM 2386 N N . ILE A 1 307 ? -18.107 4.632 26.137 1.00 98.25 307 ILE A N 1
ATOM 2387 C CA . ILE A 1 307 ? -18.470 3.248 26.495 1.00 98.25 307 ILE A CA 1
ATOM 2388 C C . ILE A 1 307 ? -17.492 2.654 27.522 1.00 98.25 307 ILE A C 1
ATOM 2390 O O . ILE A 1 307 ? -17.921 2.051 28.510 1.00 98.25 307 ILE A O 1
ATOM 2394 N N . ALA A 1 308 ? -16.186 2.863 27.342 1.00 98.19 308 ALA A N 1
ATOM 2395 C CA . ALA A 1 308 ? -15.177 2.420 28.300 1.00 98.19 308 ALA A CA 1
ATOM 2396 C C . ALA A 1 308 ? -15.379 3.056 29.683 1.00 98.19 308 ALA A C 1
ATOM 2398 O O . ALA A 1 308 ? -15.374 2.362 30.699 1.00 98.19 308 ALA A O 1
ATOM 2399 N N . LEU A 1 309 ? -15.636 4.362 29.734 1.00 98.31 309 LEU A N 1
ATOM 2400 C CA . LEU A 1 309 ? -15.890 5.089 30.977 1.00 98.31 309 LEU A CA 1
ATOM 2401 C C . LEU A 1 309 ? -17.169 4.611 31.683 1.00 98.31 309 LEU A C 1
ATOM 2403 O O . LEU A 1 309 ? -17.179 4.512 32.911 1.00 98.31 309 LEU A O 1
ATOM 2407 N N . LEU A 1 310 ? -18.216 4.234 30.940 1.00 97.12 310 LEU A N 1
ATOM 2408 C CA . LEU A 1 310 ? -19.418 3.624 31.524 1.00 97.12 310 LEU A CA 1
ATOM 2409 C C . LEU A 1 310 ? -19.130 2.285 32.202 1.00 97.12 310 LEU A C 1
ATOM 2411 O O . LEU A 1 310 ? -19.644 2.035 33.296 1.00 97.12 310 LEU A O 1
ATOM 2415 N N . SER A 1 311 ? -18.285 1.444 31.598 1.00 96.69 311 SER A N 1
ATOM 2416 C CA . SER A 1 311 ? -17.879 0.173 32.215 1.00 96.69 311 SER A CA 1
ATOM 2417 C C . SER A 1 311 ? -17.099 0.376 33.524 1.00 96.69 311 SER A C 1
ATOM 2419 O O . SER A 1 311 ? -17.209 -0.440 34.434 1.00 96.69 311 SER A O 1
ATOM 2421 N N . LEU A 1 312 ? -16.425 1.525 33.666 1.00 97.25 312 LEU A N 1
ATOM 2422 C CA . LEU A 1 312 ? -15.748 1.979 34.888 1.00 97.25 312 LEU A CA 1
ATOM 2423 C C . LEU A 1 312 ? -16.660 2.728 35.870 1.00 97.25 312 LEU A C 1
ATOM 2425 O O . LEU A 1 312 ? -16.171 3.261 36.863 1.00 97.25 312 LEU A O 1
ATOM 2429 N N . ARG A 1 313 ? -17.966 2.842 35.590 1.00 96.12 313 ARG A N 1
ATOM 2430 C CA . ARG A 1 313 ? -18.922 3.673 36.353 1.00 96.12 313 ARG A CA 1
ATOM 2431 C C . ARG A 1 313 ? -18.574 5.172 36.399 1.00 96.12 313 ARG A C 1
ATOM 2433 O O . ARG A 1 313 ? -19.128 5.905 37.215 1.00 96.12 313 ARG A O 1
ATOM 2440 N N . ARG A 1 314 ? -17.723 5.667 35.496 1.00 97.00 314 ARG A N 1
ATOM 2441 C CA . ARG A 1 314 ? -17.351 7.091 35.370 1.00 97.00 314 ARG A CA 1
ATOM 2442 C C . ARG A 1 314 ? -18.371 7.833 34.501 1.00 97.00 314 ARG A C 1
ATOM 2444 O O . ARG A 1 314 ? -18.067 8.296 33.404 1.00 97.00 314 ARG A O 1
ATOM 2451 N N . THR A 1 315 ? -19.610 7.903 34.981 1.00 95.88 315 THR A N 1
ATOM 2452 C CA . THR A 1 315 ? -20.782 8.359 34.209 1.00 95.88 315 THR A CA 1
ATOM 2453 C C . THR A 1 315 ? -20.692 9.812 33.743 1.00 95.88 315 THR A C 1
ATOM 2455 O O . THR A 1 315 ? -21.037 10.097 32.599 1.00 95.88 315 THR A O 1
ATOM 2458 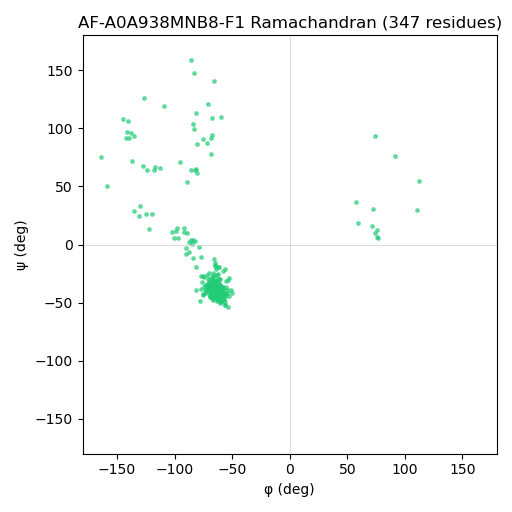N N . ALA A 1 316 ? -20.190 10.722 34.583 1.00 95.31 316 ALA A N 1
ATOM 2459 C CA . ALA A 1 316 ? -20.044 12.137 34.229 1.00 95.31 316 ALA A CA 1
ATOM 2460 C C . ALA A 1 316 ? -19.047 12.349 33.074 1.00 95.31 316 ALA A C 1
ATOM 2462 O O . ALA A 1 316 ? -19.335 13.073 32.123 1.00 95.31 316 ALA A O 1
ATOM 2463 N N . GLU A 1 317 ? -17.899 11.667 33.112 1.00 96.62 317 GLU A N 1
ATOM 2464 C CA . GLU A 1 317 ? -16.905 11.733 32.033 1.00 96.62 317 GLU A CA 1
ATOM 2465 C C . GLU A 1 317 ? -17.408 11.057 30.752 1.00 96.62 317 GLU A C 1
ATOM 2467 O O . GLU A 1 317 ? -17.154 11.548 29.650 1.00 96.62 317 GLU A O 1
ATOM 2472 N N . ALA A 1 318 ? -18.158 9.957 30.879 1.00 97.44 318 ALA A N 1
ATOM 2473 C CA . ALA A 1 318 ? -18.798 9.319 29.734 1.00 97.44 318 ALA A CA 1
ATOM 2474 C C . ALA A 1 318 ? -19.791 10.269 29.046 1.00 97.44 318 ALA A C 1
ATOM 2476 O O . ALA A 1 318 ? -19.733 10.424 27.827 1.00 97.44 318 ALA A O 1
ATOM 2477 N N . ALA A 1 319 ? -20.645 10.955 29.818 1.00 97.06 319 ALA A N 1
ATOM 2478 C CA . ALA A 1 319 ? -21.589 11.940 29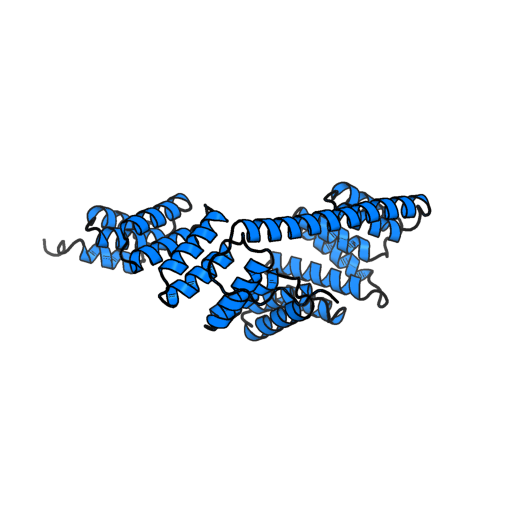.293 1.00 97.06 319 ALA A CA 1
ATOM 2479 C C . ALA A 1 319 ? -20.873 13.068 28.534 1.00 97.06 319 ALA A C 1
ATOM 2481 O O . ALA A 1 319 ? -21.219 13.336 27.386 1.00 97.06 319 ALA A O 1
ATOM 2482 N N . ALA A 1 320 ? -19.815 13.646 29.112 1.00 96.94 320 ALA A N 1
ATOM 2483 C CA . ALA A 1 320 ? -19.019 14.677 28.442 1.00 96.94 320 ALA A CA 1
ATOM 2484 C C . ALA A 1 320 ? -18.421 14.183 27.109 1.00 96.94 320 ALA A C 1
ATOM 2486 O O . ALA A 1 320 ? -18.378 14.915 26.121 1.00 96.94 320 ALA A O 1
ATOM 2487 N N . THR A 1 321 ? -17.997 12.918 27.052 1.00 97.25 321 THR A N 1
ATOM 2488 C CA . THR A 1 321 ? -17.435 12.330 25.828 1.00 97.25 321 THR A CA 1
ATOM 2489 C C . THR A 1 321 ? -18.513 12.076 24.761 1.00 97.25 321 THR A C 1
ATOM 2491 O O . THR A 1 321 ? -18.280 12.290 23.570 1.00 97.25 321 THR A O 1
ATOM 2494 N N . PHE A 1 322 ? -19.726 11.675 25.154 1.00 98.00 322 PHE A N 1
ATOM 2495 C CA . PHE A 1 322 ? -20.851 11.567 24.218 1.00 98.00 322 PHE A CA 1
ATOM 2496 C C . PHE A 1 322 ? -21.331 12.935 23.722 1.00 98.00 322 PHE A C 1
ATOM 2498 O O . PHE A 1 322 ? -21.674 13.063 22.550 1.00 98.00 322 PHE A O 1
ATOM 2505 N N . GLU A 1 323 ? -21.301 13.970 24.563 1.00 97.25 323 GLU A N 1
ATOM 2506 C CA . GLU A 1 323 ? -21.579 15.351 24.145 1.00 97.25 323 GLU A CA 1
ATOM 2507 C C . GLU A 1 323 ? -20.556 15.813 23.092 1.00 97.25 323 GLU A C 1
ATOM 2509 O O . GLU A 1 323 ? -20.953 16.340 22.054 1.00 97.25 323 GLU A O 1
ATOM 2514 N N . LYS A 1 324 ? -19.265 15.478 23.254 1.00 97.56 324 LYS A N 1
ATOM 2515 C CA . LYS A 1 324 ? -18.242 15.695 22.211 1.00 97.56 324 LYS A CA 1
ATOM 2516 C C . LYS A 1 324 ? -18.543 14.972 20.899 1.00 97.56 324 LYS A C 1
ATOM 2518 O O . LYS A 1 324 ? -18.296 15.529 19.832 1.00 97.56 324 LYS A O 1
ATOM 2523 N N . CYS A 1 325 ? -19.111 13.765 20.944 1.00 97.31 325 CYS A N 1
ATOM 2524 C CA . CYS A 1 325 ? -19.550 13.081 19.724 1.00 97.31 325 CYS A CA 1
ATOM 2525 C C . CYS A 1 325 ? -20.623 13.890 18.980 1.00 97.31 325 CYS A C 1
ATOM 2527 O O . CYS A 1 325 ? -20.570 13.972 17.757 1.00 97.31 325 CYS A O 1
ATOM 2529 N N . LEU A 1 326 ? -21.564 14.501 19.709 1.00 97.25 326 LEU A N 1
ATOM 2530 C CA . LEU A 1 326 ? -22.630 15.326 19.132 1.00 97.25 326 LEU A CA 1
ATOM 2531 C C . LEU A 1 326 ? -22.139 16.711 18.682 1.00 97.25 326 LEU A C 1
ATOM 2533 O O . LEU A 1 326 ? -22.695 17.264 17.740 1.00 97.25 326 LEU A O 1
ATOM 2537 N N . GLU A 1 327 ? -21.079 17.256 19.285 1.00 96.94 327 GLU A N 1
ATOM 2538 C CA . GLU A 1 327 ? -20.393 18.443 18.747 1.00 96.94 327 GLU A CA 1
ATOM 2539 C C . GLU A 1 327 ? -19.748 18.155 17.381 1.00 96.94 327 GLU A C 1
ATOM 2541 O O . GLU A 1 327 ? -19.794 18.993 16.482 1.00 96.94 327 GLU A O 1
ATOM 2546 N N . ILE A 1 328 ? -19.140 16.973 17.219 1.00 96.50 328 ILE A N 1
ATOM 2547 C CA . ILE A 1 328 ? -18.488 16.554 15.968 1.00 96.50 328 ILE A CA 1
ATOM 2548 C C . ILE A 1 328 ? -19.529 16.162 14.911 1.00 96.50 328 ILE A C 1
ATOM 2550 O O . ILE A 1 328 ? -19.395 16.520 13.743 1.00 96.50 328 ILE A O 1
ATOM 2554 N N . ALA A 1 329 ? -20.550 15.409 15.317 1.00 97.00 329 ALA A N 1
ATOM 2555 C CA . ALA A 1 329 ? -21.606 14.892 14.461 1.00 97.00 329 ALA A CA 1
ATOM 2556 C C . ALA A 1 329 ? -22.965 15.000 15.183 1.00 97.00 329 ALA A C 1
ATOM 2558 O O . ALA A 1 329 ? -23.360 14.065 15.888 1.00 97.00 329 ALA A O 1
ATOM 2559 N N . PRO A 1 330 ? -23.710 16.109 14.993 1.00 96.50 330 PRO A N 1
ATOM 2560 C CA . PRO A 1 330 ? -24.976 16.365 15.694 1.00 96.50 330 PRO A CA 1
ATOM 2561 C C . PRO A 1 330 ? -26.025 15.253 15.547 1.00 96.50 330 PRO A C 1
ATOM 2563 O O . PRO A 1 330 ? -26.784 14.977 16.481 1.00 96.50 330 PRO A O 1
ATOM 2566 N N . ASP A 1 331 ? -26.025 14.559 14.407 1.00 95.06 331 ASP A N 1
ATOM 2567 C CA . ASP A 1 331 ? -26.963 13.478 14.083 1.00 95.06 331 ASP A CA 1
ATOM 2568 C C . ASP A 1 331 ? -26.471 12.076 14.471 1.00 95.06 331 ASP A C 1
ATOM 2570 O O . ASP A 1 331 ? -27.085 11.072 14.108 1.00 95.06 331 ASP A O 1
ATOM 2574 N N . PHE A 1 332 ? -25.384 11.971 15.242 1.00 96.62 332 PHE A N 1
ATOM 2575 C CA . PHE A 1 332 ? -24.852 10.682 15.675 1.00 96.62 332 PHE A CA 1
ATOM 2576 C C . PHE A 1 332 ? -25.748 10.024 16.742 1.00 96.62 332 PHE A C 1
ATOM 2578 O O . PHE A 1 332 ? -25.555 10.172 17.953 1.00 96.62 332 PHE A O 1
ATOM 2585 N N . ALA A 1 333 ? -26.742 9.268 16.268 1.00 96.31 333 ALA A N 1
ATOM 2586 C CA . ALA A 1 333 ? -27.754 8.601 17.086 1.00 96.31 333 ALA A CA 1
ATOM 2587 C C . ALA A 1 333 ? -27.193 7.760 18.254 1.00 96.31 333 ALA A C 1
ATOM 2589 O O . ALA A 1 333 ? -27.736 7.890 19.355 1.00 96.31 333 ALA A O 1
ATOM 2590 N N . PRO A 1 334 ? -26.097 6.978 18.101 1.00 96.56 334 PRO A N 1
ATOM 2591 C CA . PRO A 1 334 ? -25.569 6.170 19.200 1.00 96.56 334 PRO A CA 1
ATOM 2592 C C . PRO A 1 334 ? -25.181 6.991 20.436 1.00 96.56 334 PRO A C 1
ATOM 2594 O O . PRO A 1 334 ? -25.490 6.591 21.556 1.00 96.56 334 PRO A O 1
ATOM 2597 N N . ALA A 1 335 ? -24.545 8.157 20.270 1.00 95.62 335 ALA A N 1
ATOM 2598 C CA . ALA A 1 335 ? -24.180 9.006 21.409 1.00 95.62 335 ALA A CA 1
ATOM 2599 C C . ALA A 1 335 ? -25.413 9.627 22.083 1.00 95.62 335 ALA A C 1
ATOM 2601 O O . ALA A 1 335 ? -25.481 9.696 23.311 1.00 95.62 335 ALA A O 1
ATOM 2602 N N . ARG A 1 336 ? -26.414 10.027 21.288 1.00 95.69 336 ARG A N 1
ATOM 2603 C CA . ARG A 1 336 ? -27.680 10.583 21.789 1.00 95.69 336 ARG A CA 1
ATOM 2604 C C . ARG A 1 336 ? -28.436 9.572 22.651 1.00 95.69 336 ARG A C 1
ATOM 2606 O O . ARG A 1 336 ? -28.895 9.918 23.736 1.00 95.69 336 ARG A O 1
ATOM 2613 N N . GLU A 1 337 ? -28.508 8.322 22.199 1.00 95.50 337 GLU A N 1
ATOM 2614 C CA . GLU A 1 337 ? -29.142 7.232 22.943 1.00 95.50 337 GLU A CA 1
ATOM 2615 C C . GLU A 1 337 ? -28.445 6.982 24.290 1.00 95.50 337 GLU A C 1
ATOM 2617 O O . GLU A 1 337 ? -29.110 6.852 25.320 1.00 95.50 337 GLU A O 1
ATOM 2622 N N . GLN A 1 338 ? -27.106 6.964 24.314 1.00 96.19 338 GLN A N 1
ATOM 2623 C CA . GLN A 1 338 ? -26.352 6.797 25.562 1.00 96.19 338 GLN A CA 1
ATOM 2624 C C . GLN A 1 338 ? -26.594 7.957 26.538 1.00 96.19 338 GLN A C 1
ATOM 2626 O O . GLN A 1 338 ? -26.796 7.723 27.728 1.00 96.19 338 GLN A O 1
ATOM 2631 N N . LEU A 1 339 ? -26.647 9.202 26.053 1.00 94.81 339 LEU A N 1
ATOM 2632 C CA . LEU A 1 339 ? -26.939 10.367 26.895 1.00 94.81 339 LEU A CA 1
ATOM 2633 C C . LEU A 1 339 ? -28.347 10.340 27.495 1.00 94.81 339 LEU A C 1
ATOM 2635 O O . LEU A 1 339 ? -28.504 10.687 28.665 1.00 94.81 339 LEU A O 1
ATOM 2639 N N . MET A 1 340 ? -29.355 9.899 26.736 1.00 93.06 340 MET A N 1
ATOM 2640 C CA . MET A 1 340 ? -30.718 9.732 27.255 1.00 93.06 340 MET A CA 1
ATOM 2641 C C . MET A 1 340 ? -30.764 8.706 28.392 1.00 93.06 340 MET A C 1
ATOM 2643 O O . MET A 1 340 ? -31.374 8.964 29.426 1.00 93.06 340 MET A O 1
ATOM 2647 N N . LYS A 1 341 ? -30.057 7.576 28.251 1.00 92.62 341 LYS A N 1
ATOM 2648 C CA . LYS A 1 341 ? -29.956 6.554 29.311 1.00 92.62 341 LYS A CA 1
ATOM 2649 C C . LYS A 1 341 ? -29.275 7.079 30.579 1.00 92.62 341 LYS A C 1
ATOM 2651 O O . LYS A 1 341 ? -29.600 6.629 31.673 1.00 92.62 341 LYS A O 1
ATOM 2656 N N . LEU A 1 342 ? -28.334 8.015 30.438 1.00 88.88 342 LEU A N 1
ATOM 2657 C CA . LEU A 1 342 ? -27.610 8.627 31.559 1.00 88.88 342 LEU A CA 1
ATOM 2658 C C . LEU A 1 342 ? -28.385 9.751 32.255 1.00 88.88 342 LEU A C 1
ATOM 2660 O O . LEU A 1 342 ? -28.068 10.079 33.397 1.00 88.88 342 LEU A O 1
ATOM 2664 N N . LYS A 1 343 ? -29.388 10.330 31.587 1.00 75.31 343 LYS A N 1
ATOM 2665 C CA . LYS A 1 343 ? -30.269 11.380 32.116 1.00 75.31 343 LYS A CA 1
ATOM 2666 C C . LYS A 1 343 ? -31.720 10.863 32.172 1.00 75.31 343 LYS A C 1
ATOM 2668 O O . LYS A 1 343 ? -32.554 11.354 31.410 1.00 75.31 343 LYS A O 1
ATOM 2673 N N . PRO A 1 344 ? -32.056 9.874 33.024 1.00 54.22 344 PRO A N 1
ATOM 2674 C CA . PRO A 1 344 ? -33.446 9.465 33.176 1.00 54.22 344 PRO A CA 1
ATOM 2675 C C . PRO A 1 344 ? -34.235 10.614 33.833 1.00 54.22 344 PRO A C 1
ATOM 2677 O O . PRO A 1 344 ? -34.028 10.907 35.005 1.00 54.22 344 PRO A O 1
ATOM 2680 N N . GLY A 1 345 ? -35.112 11.277 33.068 1.00 52.22 345 GLY A N 1
ATOM 2681 C CA . GLY A 1 345 ? -36.118 12.217 33.586 1.00 52.22 345 GLY A CA 1
ATOM 2682 C C . GLY A 1 345 ? -35.713 13.698 33.659 1.00 52.22 345 GLY A C 1
ATOM 2683 O O . GLY A 1 345 ? -35.488 14.238 34.735 1.00 52.22 345 GLY A O 1
ATOM 2684 N N . ARG A 1 346 ? -35.701 14.386 32.511 1.00 49.94 346 ARG A N 1
ATOM 2685 C CA . ARG A 1 346 ? -35.994 15.838 32.419 1.00 49.94 346 ARG A CA 1
ATOM 2686 C C . ARG A 1 346 ? -37.127 16.128 31.421 1.00 49.94 346 ARG A C 1
ATOM 2688 O O . ARG A 1 346 ? -37.182 17.200 30.834 1.00 49.94 346 ARG A O 1
ATOM 2695 N N . ASN A 1 347 ? -37.999 15.146 31.218 1.00 44.41 347 ASN A N 1
ATOM 2696 C CA . ASN A 1 347 ? -39.313 15.363 30.632 1.00 44.41 347 ASN A CA 1
ATOM 2697 C C . ASN A 1 347 ? -40.299 15.147 31.780 1.00 44.41 347 ASN A C 1
ATOM 2699 O O . ASN A 1 347 ? -40.269 14.059 32.353 1.00 44.41 347 ASN A O 1
ATOM 2703 N N . ASP A 1 348 ? -41.063 16.194 32.099 1.00 43.34 348 ASP A N 1
ATOM 2704 C CA . ASP A 1 348 ? -42.130 16.312 33.114 1.00 43.34 348 ASP A CA 1
ATOM 2705 C C . ASP A 1 348 ? -41.801 17.244 34.299 1.00 43.34 348 ASP A C 1
ATOM 2707 O O . ASP A 1 348 ? -41.913 16.839 35.448 1.00 43.34 348 ASP A O 1
ATOM 2711 N N . GLU A 1 349 ? -41.431 18.498 34.015 1.00 36.00 349 GLU A N 1
ATOM 2712 C CA . GLU A 1 349 ? -41.831 19.723 34.748 1.00 36.00 349 GLU A CA 1
ATOM 2713 C C . GLU A 1 349 ? -41.879 20.875 33.733 1.00 36.00 349 GLU A C 1
ATOM 2715 O O . GLU A 1 349 ? -42.781 21.736 33.852 1.00 36.00 349 GLU A O 1
#

pLDDT: mean 88.59, std 16.45, range [29.77, 98.56]

Secondary structure (DSSP, 8-state):
----S-----SS---HHHHHHHHHHHHHHHHHHHHHHHHHHHHHHHHHHH-TT-HHHHHHHHHHHHHTT-HHHHHHHHHHHHHH-TT-HHHHHHHHHHHHHTT-HHHHHHHHHHHHHH--TT-HHHHHHHHHHHHHHHHHTT-HHHHHHHHHHHHHH-TT-HHHHHHHHHHHHHTT-HHHHHHHHHHHHHH-TT--HHHHHHHHHHHHTT-HHHHHHHHHHHIIIIITT-HHHHHHHHHHHHHTT-HHHHHHHHHHHHHH-TT-HHHHHHHHHHHHHTT-HHHHHHHHHHHHHH-TT-HHHHHHHHHHHHHTT-HHHHHHHHHHHHHH-TT-HHHHHHHHHHS---S--